Protein AF-A0AA36IDX3-F1 (afdb_monomer_lite)

Organism: NCBI:txid2562239

Secondary structure (DSSP, 8-state):
-GGGSHHHHHTSS-GGGHHHHHHHHHHHHHHHHHHHHHHHHHHHTT-TTS---SS----TTS---HHHHHHHHHHHHHHHHHHHHHHHHHHHHHHHHS----HHHHHHHHHHHHHHHHHHHHH-TTHHHHHHHHHHHHHIIIIIIHHHHHHHHHHHTTSS---TTHHHHHHHHIIIIIIIHHHHHHHHHHHHH-

Sequence (194 aa):
MVVMSPSVSASMVEPERFTAAVTLAITYFTANYLLLSFCGDFLYSYVAGDVVAQEVTLSKAFSVTPIHSAAVVIYVLQLLLTFPSGLFMMFRNAEKLCASRASWQRRARRVVLILSFCGVAMILPRFADFLAVAGAVGNSMCVFILPHLAFLNQCRKGFLSASACRIPYSWLVVLIFGVCCGVWASVVSLQQLL

Foldseek 3Di:
DVLPDPVNLVPDPDSVCSVVVVVVVVVVVVVVVVVVVVVCCVVQVPPPDDDSPPDPPVPVPPPDDVVSVV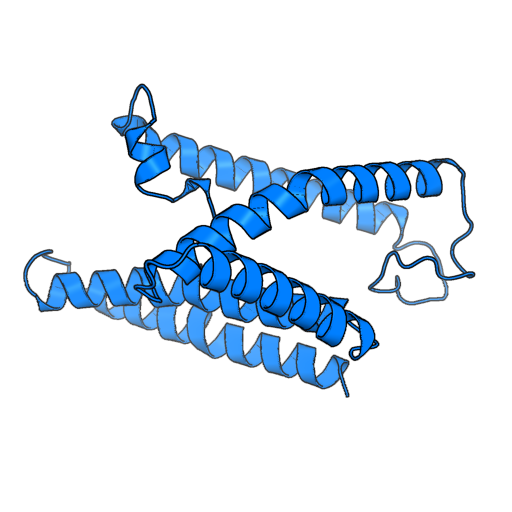VVVVVVVVCVVCVVVVLVVVLVVVCVVVVDDDPVVSVVVSVVVVVVVVVVVVVQPCVVLVVQLVVLLVCLCPPQAPVLVVVLVCVVVVVDDDPPVVNVVSVVSNCVSNPVVSVVSNVVSVVVRD

pLDDT: mean 80.73, std 11.57, range [44.47, 94.44]

Radius of gyration: 21.17 Å; chains: 1; bounding box: 52×47×53 Å

Structure (mmCIF, N/CA/C/O backbone):
data_AF-A0AA36IDX3-F1
#
_entry.id   AF-A0AA36IDX3-F1
#
loop_
_atom_site.group_PDB
_atom_site.id
_atom_site.type_symbol
_atom_site.label_atom_id
_atom_site.label_alt_id
_atom_site.label_comp_id
_atom_site.label_asym_id
_atom_site.label_entity_id
_atom_site.label_seq_id
_atom_site.pdbx_PDB_ins_code
_atom_site.Cartn_x
_atom_site.Cartn_y
_atom_site.Cartn_z
_atom_site.occupancy
_atom_site.B_iso_or_equiv
_atom_site.auth_seq_id
_atom_site.auth_comp_id
_atom_site.auth_asym_id
_atom_site.auth_atom_id
_atom_site.pdbx_PDB_model_num
ATOM 1 N N . MET A 1 1 ? 1.706 0.696 5.512 1.00 48.94 1 MET A N 1
ATOM 2 C CA . MET A 1 1 ? 0.593 0.744 6.492 1.00 48.94 1 MET A CA 1
ATOM 3 C C . MET A 1 1 ? 0.852 -0.027 7.805 1.00 48.94 1 MET A C 1
ATOM 5 O O . MET A 1 1 ? -0.035 -0.096 8.642 1.00 48.94 1 MET A O 1
ATOM 9 N N . VAL A 1 2 ? 2.063 -0.558 8.053 1.00 51.12 2 VAL A N 1
ATOM 10 C CA . VAL A 1 2 ? 2.412 -1.231 9.330 1.00 51.12 2 VAL A CA 1
ATOM 11 C C . VAL A 1 2 ? 2.430 -0.252 10.514 1.00 51.12 2 VAL A C 1
ATOM 13 O O . VAL A 1 2 ? 2.026 -0.611 11.615 1.00 51.12 2 VAL A O 1
ATOM 16 N N . VAL A 1 3 ? 2.811 1.006 10.262 1.00 53.62 3 VAL A N 1
ATOM 17 C CA . VAL A 1 3 ? 2.913 2.084 11.266 1.00 53.62 3 VAL A CA 1
ATOM 18 C C . VAL A 1 3 ? 1.567 2.420 11.925 1.00 53.62 3 VAL A C 1
ATOM 20 O O . VAL A 1 3 ? 1.543 2.877 13.059 1.00 53.62 3 VAL A O 1
ATOM 23 N N . MET A 1 4 ? 0.440 2.139 11.262 1.00 59.28 4 MET A N 1
ATOM 24 C CA . MET A 1 4 ? -0.904 2.434 11.783 1.00 59.28 4 MET A CA 1
ATOM 25 C C . MET A 1 4 ? -1.527 1.278 12.580 1.00 59.28 4 MET A C 1
ATOM 27 O O . MET A 1 4 ? -2.697 1.340 12.950 1.00 59.28 4 MET A O 1
ATOM 31 N N . SER A 1 5 ? -0.775 0.205 12.847 1.00 69.19 5 SER A N 1
ATOM 32 C CA . SER A 1 5 ? -1.276 -0.887 13.679 1.00 69.19 5 SER A CA 1
ATOM 33 C C . SER A 1 5 ? -1.418 -0.430 15.139 1.00 69.19 5 SER A C 1
ATOM 35 O O . SER A 1 5 ? -0.476 0.159 15.676 1.00 69.19 5 SER A O 1
ATOM 37 N N . PRO A 1 6 ? -2.516 -0.784 15.836 1.00 74.19 6 PRO A N 1
ATOM 38 C CA . PRO A 1 6 ? -2.650 -0.565 17.279 1.00 74.19 6 PRO A CA 1
ATOM 39 C C . PRO A 1 6 ? -1.472 -1.138 18.077 1.00 74.19 6 PRO A C 1
ATOM 41 O O . PRO A 1 6 ? -1.089 -0.600 19.109 1.00 74.19 6 PRO A O 1
ATOM 44 N N . SER A 1 7 ? -0.848 -2.205 17.569 1.00 77.06 7 SER A N 1
ATOM 45 C CA . SER A 1 7 ? 0.341 -2.804 18.177 1.00 77.06 7 SER A CA 1
ATOM 46 C C . SER A 1 7 ? 1.562 -1.882 18.147 1.00 77.06 7 SER A C 1
ATOM 48 O O . SER A 1 7 ? 2.386 -1.965 19.049 1.00 77.06 7 SER A O 1
ATOM 50 N N . VAL A 1 8 ? 1.689 -1.015 17.135 1.00 80.44 8 VAL A N 1
ATOM 51 C CA . VAL A 1 8 ? 2.792 -0.045 17.041 1.00 80.44 8 VAL A CA 1
ATOM 52 C C . VAL A 1 8 ? 2.590 1.070 18.057 1.00 80.44 8 VAL A C 1
ATOM 54 O O . VAL A 1 8 ? 3.510 1.347 18.814 1.00 80.44 8 VAL A O 1
ATOM 57 N N . SER A 1 9 ? 1.378 1.632 18.145 1.00 84.56 9 SER A N 1
ATOM 58 C CA . SER A 1 9 ? 1.043 2.634 19.167 1.00 84.56 9 SER A CA 1
ATOM 59 C C . SER A 1 9 ? 1.265 2.094 20.586 1.00 84.56 9 SER A C 1
ATOM 61 O O . SER A 1 9 ? 1.899 2.761 21.398 1.00 84.56 9 SER A O 1
ATOM 63 N N . ALA A 1 10 ? 0.851 0.851 20.858 1.00 85.69 10 ALA A N 1
ATOM 64 C CA . ALA A 1 10 ? 1.059 0.200 22.154 1.00 85.69 10 ALA A CA 1
ATOM 65 C C . ALA A 1 10 ? 2.534 -0.111 22.474 1.00 85.69 10 ALA A C 1
ATOM 67 O O . ALA A 1 10 ? 2.868 -0.342 23.630 1.00 85.69 10 ALA A O 1
ATOM 68 N N . SER A 1 11 ? 3.406 -0.143 21.461 1.00 87.81 11 SER A N 1
ATOM 69 C CA . SER A 1 11 ? 4.845 -0.388 21.632 1.00 87.81 11 SER A CA 1
ATOM 70 C C . SER A 1 11 ? 5.662 0.906 21.714 1.00 87.81 11 SER A C 1
ATOM 72 O O . SER A 1 11 ? 6.881 0.842 21.868 1.00 87.81 11 SER A O 1
ATOM 74 N N . MET A 1 12 ? 5.032 2.079 21.574 1.00 90.06 12 MET A N 1
ATOM 75 C CA . MET A 1 12 ? 5.719 3.360 21.730 1.00 90.06 12 MET A CA 1
ATOM 76 C C . MET A 1 12 ? 5.985 3.660 23.201 1.00 90.06 12 MET A C 1
ATOM 78 O O . MET A 1 12 ? 5.129 3.440 24.052 1.00 90.06 12 MET A O 1
ATOM 82 N N . VAL A 1 13 ? 7.152 4.250 23.472 1.00 94.44 13 VAL A N 1
ATOM 83 C CA . VAL A 1 13 ? 7.500 4.774 24.804 1.00 94.44 13 VAL A CA 1
ATOM 84 C C . VAL A 1 13 ? 6.499 5.848 25.243 1.00 94.44 13 VAL A C 1
ATOM 86 O O . VAL A 1 13 ? 6.085 5.870 26.395 1.00 94.44 13 VAL A O 1
ATOM 89 N N . GLU A 1 14 ? 6.068 6.698 24.306 1.00 93.69 14 GLU A N 1
ATOM 90 C CA . GLU A 1 14 ? 5.097 7.773 24.537 1.00 93.69 14 GLU A CA 1
ATOM 91 C C . GLU A 1 14 ? 3.915 7.648 23.554 1.00 93.69 14 GLU A C 1
ATOM 93 O O . GLU A 1 14 ? 3.941 8.238 22.466 1.00 93.69 14 GLU A O 1
ATOM 98 N N . PRO A 1 15 ? 2.863 6.882 23.901 1.00 89.81 15 PRO A N 1
ATOM 99 C CA . PRO A 1 15 ? 1.717 6.645 23.017 1.00 89.81 15 PRO A CA 1
ATOM 100 C C . PRO A 1 15 ? 0.950 7.921 22.647 1.00 89.81 15 PRO A C 1
ATOM 102 O O . PRO A 1 15 ? 0.381 8.007 21.560 1.00 89.81 15 PRO A O 1
ATOM 105 N N . GLU A 1 16 ? 0.968 8.937 23.512 1.00 92.31 16 GLU A N 1
ATOM 106 C CA . GLU A 1 16 ? 0.305 10.229 23.283 1.00 92.31 16 GLU A CA 1
ATOM 107 C C . GLU A 1 16 ? 0.865 10.972 22.061 1.00 92.31 16 GLU A C 1
ATOM 109 O O . GLU A 1 16 ? 0.145 11.703 21.380 1.00 92.31 16 GLU A O 1
ATOM 114 N N . ARG A 1 17 ? 2.140 10.737 21.720 1.00 91.19 17 ARG A N 1
ATOM 115 C CA . ARG A 1 17 ? 2.798 11.341 20.553 1.00 91.19 17 ARG A CA 1
ATOM 116 C C . ARG A 1 17 ? 2.589 10.556 19.258 1.00 91.19 17 ARG A C 1
ATOM 118 O O . ARG A 1 17 ? 3.140 10.939 18.226 1.00 91.19 17 ARG A O 1
ATOM 125 N N . PHE A 1 18 ? 1.780 9.494 19.268 1.00 89.06 18 PHE A N 1
ATOM 126 C CA . PHE A 1 18 ? 1.552 8.649 18.093 1.00 89.06 18 PHE A CA 1
ATOM 127 C C . PHE A 1 18 ? 1.063 9.449 16.880 1.00 89.06 18 PHE A C 1
ATOM 129 O O . PHE A 1 18 ? 1.599 9.290 15.786 1.00 89.06 18 PHE A O 1
ATOM 136 N N . THR A 1 19 ? 0.118 10.376 17.063 1.00 87.81 19 THR A N 1
ATOM 137 C CA . THR A 1 19 ? -0.405 11.205 15.962 1.00 87.81 19 THR A CA 1
ATOM 138 C C . THR A 1 19 ? 0.677 12.086 15.338 1.00 87.81 19 THR A C 1
ATOM 140 O O . THR A 1 19 ? 0.757 12.195 14.113 1.00 87.81 19 THR A O 1
ATOM 143 N N . ALA A 1 20 ? 1.543 12.682 16.162 1.00 90.19 20 ALA A N 1
ATOM 144 C CA . ALA A 1 20 ? 2.659 13.492 15.682 1.00 90.19 20 ALA A CA 1
ATOM 145 C C . ALA A 1 20 ? 3.682 12.630 14.927 1.00 90.19 20 ALA A C 1
ATOM 147 O O . ALA A 1 20 ? 4.097 12.995 13.829 1.00 90.19 20 ALA A O 1
ATOM 148 N N . ALA A 1 21 ? 4.020 11.451 15.460 1.00 88.69 21 ALA A N 1
ATOM 149 C CA . ALA A 1 21 ? 4.931 10.505 14.818 1.00 88.69 21 ALA A CA 1
ATOM 150 C C . ALA A 1 21 ? 4.397 10.007 13.463 1.00 88.69 21 ALA A C 1
ATOM 152 O O . ALA A 1 21 ? 5.134 9.979 12.479 1.00 88.69 21 ALA A O 1
ATOM 153 N N . VAL A 1 22 ? 3.105 9.668 13.384 1.00 87.88 22 VAL A N 1
ATOM 154 C CA . VAL A 1 22 ? 2.443 9.265 12.134 1.00 87.88 22 VAL A CA 1
ATOM 155 C C . VAL A 1 22 ? 2.443 10.411 11.125 1.00 87.88 22 VAL A C 1
ATOM 157 O O . VAL A 1 22 ? 2.770 10.190 9.962 1.00 87.88 22 VAL A O 1
ATOM 160 N N . THR A 1 23 ? 2.127 11.633 11.559 1.00 88.88 23 THR A N 1
ATOM 161 C CA . THR A 1 23 ? 2.123 12.815 10.683 1.00 88.88 23 THR A CA 1
ATOM 162 C C . THR A 1 23 ? 3.518 13.083 10.127 1.00 88.88 23 THR A C 1
ATOM 164 O O . THR A 1 23 ? 3.678 13.242 8.922 1.00 88.88 23 THR A O 1
ATOM 167 N N . LEU A 1 24 ? 4.546 13.052 10.979 1.00 89.81 24 LEU A N 1
ATOM 168 C CA . LEU A 1 24 ? 5.933 13.241 10.565 1.00 89.81 24 LEU A CA 1
ATOM 169 C C . LEU A 1 24 ? 6.386 12.148 9.593 1.00 89.81 24 LEU A C 1
ATOM 171 O O . LEU A 1 24 ? 7.022 12.457 8.589 1.00 89.81 24 LEU A O 1
ATOM 175 N N . ALA A 1 25 ? 6.015 10.890 9.843 1.00 87.62 25 ALA A N 1
ATOM 176 C CA . ALA A 1 25 ? 6.303 9.792 8.929 1.00 87.62 25 ALA A CA 1
ATOM 177 C C . ALA A 1 25 ? 5.635 10.006 7.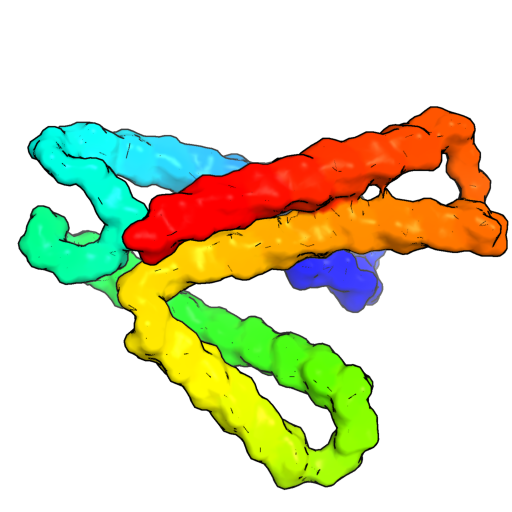561 1.00 87.62 25 ALA A C 1
ATOM 179 O O . ALA A 1 25 ? 6.298 9.868 6.536 1.00 87.62 25 ALA A O 1
ATOM 180 N N . ILE A 1 26 ? 4.352 10.386 7.528 1.00 88.06 26 ILE A N 1
ATOM 181 C CA . ILE A 1 26 ? 3.630 10.686 6.280 1.00 88.06 26 ILE A CA 1
ATOM 182 C C . ILE A 1 26 ? 4.324 11.816 5.518 1.00 88.06 26 ILE A C 1
ATOM 184 O O . ILE A 1 26 ? 4.591 11.666 4.325 1.00 88.06 26 ILE A O 1
ATOM 188 N N . THR A 1 27 ? 4.660 12.915 6.194 1.00 90.38 27 THR A N 1
ATOM 189 C CA . THR A 1 27 ? 5.359 14.051 5.582 1.00 90.38 27 THR A CA 1
ATOM 190 C C . THR A 1 27 ? 6.716 13.630 5.028 1.00 90.38 27 THR A C 1
ATOM 192 O O . THR A 1 27 ? 7.026 13.926 3.877 1.00 90.38 27 THR A O 1
ATOM 195 N N . TYR A 1 28 ? 7.502 12.884 5.808 1.00 92.31 28 TYR A N 1
ATOM 196 C CA . TYR A 1 28 ? 8.810 12.388 5.392 1.00 92.31 28 TYR A CA 1
ATOM 197 C C . TYR A 1 28 ? 8.719 11.491 4.152 1.00 92.31 28 TYR A C 1
ATOM 199 O O . TYR A 1 28 ? 9.451 11.710 3.186 1.00 92.31 28 TYR A O 1
ATOM 207 N N . PHE A 1 29 ? 7.810 10.510 4.144 1.00 87.81 29 PHE A N 1
ATOM 208 C CA . PHE A 1 29 ? 7.637 9.621 2.995 1.00 87.81 29 PHE A CA 1
ATOM 209 C C . PHE A 1 29 ? 7.134 10.376 1.767 1.00 87.81 29 PHE A C 1
ATOM 211 O O . PHE A 1 29 ? 7.637 10.148 0.673 1.00 87.81 29 PHE A O 1
ATOM 218 N N . THR A 1 30 ? 6.198 11.310 1.941 1.00 87.88 30 THR A N 1
ATOM 219 C CA . THR A 1 30 ? 5.678 12.130 0.838 1.00 87.88 30 THR A CA 1
ATOM 220 C C . THR A 1 30 ? 6.788 12.972 0.215 1.00 87.88 30 THR A C 1
ATOM 222 O O . THR A 1 30 ? 6.963 12.948 -0.999 1.00 87.88 30 THR A O 1
ATOM 225 N N . ALA A 1 31 ? 7.588 13.657 1.035 1.00 93.12 31 ALA A N 1
ATOM 226 C CA . ALA A 1 31 ? 8.714 14.455 0.560 1.00 93.12 31 ALA A CA 1
ATOM 227 C C . ALA A 1 31 ? 9.763 13.597 -0.166 1.00 93.12 31 ALA A C 1
ATOM 229 O O . ALA A 1 31 ? 10.229 13.979 -1.235 1.00 93.12 31 ALA A O 1
ATOM 230 N N . ASN A 1 32 ? 10.090 12.414 0.369 1.00 90.19 32 ASN A N 1
ATOM 231 C CA . ASN A 1 32 ? 11.015 11.487 -0.286 1.00 90.19 32 ASN A CA 1
ATOM 232 C C . ASN A 1 32 ? 10.480 10.992 -1.631 1.00 90.19 32 ASN A C 1
ATOM 234 O O . ASN A 1 32 ? 11.228 10.971 -2.604 1.00 90.19 32 ASN A O 1
ATOM 238 N N . TYR A 1 33 ? 9.200 10.618 -1.709 1.00 86.00 33 TYR A N 1
ATOM 239 C CA . TYR A 1 33 ? 8.604 10.167 -2.966 1.00 86.00 33 TYR A CA 1
ATOM 240 C C . TYR A 1 33 ? 8.543 11.280 -4.011 1.00 86.00 33 TYR A C 1
ATOM 242 O O . TYR A 1 33 ? 8.843 11.022 -5.173 1.00 86.00 33 TYR A O 1
ATOM 250 N N . LEU A 1 34 ? 8.220 12.513 -3.611 1.00 89.12 34 LEU A N 1
ATOM 251 C CA . LEU A 1 34 ? 8.239 13.665 -4.514 1.00 89.12 34 LEU A CA 1
ATOM 252 C C . LEU A 1 34 ? 9.649 13.957 -5.026 1.00 89.12 34 LEU A C 1
ATOM 254 O O . LEU A 1 34 ? 9.832 14.140 -6.226 1.00 89.12 34 LEU A O 1
ATOM 258 N N . LEU A 1 35 ? 10.648 13.949 -4.139 1.00 91.50 35 LEU A N 1
ATOM 259 C CA . LEU A 1 35 ? 12.042 14.153 -4.524 1.00 91.50 35 LEU A CA 1
ATOM 260 C C . LEU A 1 35 ? 12.516 13.060 -5.487 1.00 91.50 35 LEU A C 1
ATOM 262 O O . LEU A 1 35 ? 13.116 13.365 -6.511 1.00 91.50 35 LEU A O 1
ATOM 266 N N . LEU A 1 36 ? 12.210 11.794 -5.190 1.00 85.19 36 LEU A N 1
ATOM 267 C CA . LEU A 1 36 ? 12.557 10.672 -6.058 1.00 85.19 36 LEU A CA 1
ATOM 268 C C . LEU A 1 36 ? 11.874 10.786 -7.425 1.00 85.19 36 LEU A C 1
ATOM 270 O O . LEU A 1 36 ? 12.527 10.570 -8.441 1.00 85.19 36 LEU A O 1
ATOM 274 N N . SER A 1 37 ? 10.591 11.156 -7.453 1.00 79.44 37 SER A N 1
ATOM 275 C CA . SER A 1 37 ? 9.846 11.377 -8.695 1.00 79.44 37 SER A CA 1
ATOM 276 C C . SER A 1 37 ? 10.458 12.506 -9.519 1.00 79.44 37 SER A C 1
ATOM 278 O O . SER A 1 37 ? 10.614 12.351 -10.724 1.00 79.44 37 SER A O 1
ATOM 280 N N . PHE A 1 38 ? 10.834 13.616 -8.881 1.00 87.31 38 PHE A N 1
ATOM 281 C CA . PHE A 1 38 ? 11.461 14.754 -9.548 1.00 87.31 38 PHE A CA 1
ATOM 282 C C . PHE A 1 38 ? 12.842 14.396 -10.111 1.00 87.31 38 PHE A C 1
ATOM 284 O O . PHE A 1 38 ? 13.130 14.676 -11.269 1.00 87.31 38 PHE A O 1
ATOM 291 N N . CYS A 1 39 ? 13.685 13.726 -9.320 1.00 85.12 39 CYS A N 1
ATOM 292 C CA . CYS A 1 39 ? 14.993 13.256 -9.775 1.00 85.12 39 CYS A CA 1
ATOM 293 C C . CYS A 1 39 ? 14.871 12.229 -10.908 1.00 85.12 39 CYS A C 1
ATOM 295 O O . CYS A 1 39 ? 15.645 12.279 -11.860 1.00 85.12 39 CYS A O 1
ATOM 297 N N . GLY A 1 40 ? 13.913 11.303 -10.810 1.00 78.25 40 GLY A N 1
ATOM 298 C CA . GLY A 1 40 ? 13.645 10.309 -11.845 1.00 78.25 40 GLY A CA 1
ATOM 299 C C . GLY A 1 40 ? 13.197 10.958 -13.151 1.00 78.25 40 GLY A C 1
ATOM 300 O O . GLY A 1 40 ? 13.771 10.675 -14.197 1.00 78.25 40 GLY A O 1
ATOM 301 N N . ASP A 1 41 ? 12.238 11.880 -13.085 1.00 80.00 41 ASP A N 1
ATOM 302 C CA . ASP A 1 41 ? 11.785 12.629 -14.256 1.00 80.00 41 ASP A CA 1
ATOM 303 C C . ASP A 1 41 ? 12.935 13.429 -14.879 1.00 80.00 41 ASP A C 1
ATOM 305 O O . ASP A 1 41 ? 13.196 13.308 -16.070 1.00 80.00 41 ASP A O 1
ATOM 309 N N . PHE A 1 42 ? 13.725 14.151 -14.082 1.00 82.12 42 PHE A N 1
ATOM 310 C CA . PHE A 1 42 ? 14.875 14.904 -14.590 1.00 82.12 42 PHE A CA 1
ATOM 311 C C . PHE A 1 42 ? 15.921 14.017 -15.291 1.00 82.12 42 PHE A C 1
ATOM 313 O O . PHE A 1 42 ? 16.466 14.405 -16.323 1.00 82.12 42 PHE A O 1
ATOM 320 N N . LEU A 1 43 ? 16.200 12.826 -14.750 1.00 75.56 43 LEU A N 1
ATOM 321 C CA . LEU A 1 43 ? 17.191 11.900 -15.306 1.00 75.56 43 LEU A CA 1
ATOM 322 C C . LEU A 1 43 ? 16.709 11.180 -16.574 1.00 75.56 43 LEU A C 1
ATOM 324 O O . LEU A 1 43 ? 17.533 10.892 -17.441 1.00 75.56 43 LEU A O 1
ATOM 328 N N . TYR A 1 44 ? 15.411 10.878 -16.686 1.00 71.38 44 TYR A N 1
ATOM 329 C CA . TYR A 1 44 ? 14.888 9.993 -17.736 1.00 71.38 44 TYR A CA 1
ATOM 330 C C . TYR A 1 44 ? 13.959 10.671 -18.758 1.00 71.38 44 TYR A C 1
ATOM 332 O O . TYR A 1 44 ? 13.789 10.129 -19.847 1.00 71.38 44 TYR A O 1
ATOM 340 N N . SER A 1 45 ? 13.407 11.860 -18.483 1.00 65.75 45 SER A N 1
ATOM 341 C CA . SER A 1 45 ? 12.522 12.592 -19.417 1.00 65.75 45 SER A CA 1
ATOM 342 C C . SER A 1 45 ? 13.221 13.065 -20.698 1.00 65.75 45 SER A C 1
ATOM 344 O O . SER A 1 45 ? 12.570 13.246 -21.724 1.00 65.75 45 SER A O 1
ATOM 346 N N . TYR A 1 46 ? 14.547 13.238 -20.664 1.00 57.59 46 TYR A N 1
ATOM 347 C CA . TYR A 1 46 ? 15.341 13.741 -21.791 1.00 57.59 46 TYR A CA 1
ATOM 348 C C . TYR A 1 46 ? 15.817 12.659 -22.774 1.00 57.59 46 TYR A C 1
ATOM 350 O O . TYR A 1 46 ? 16.451 12.988 -23.779 1.00 57.59 46 TYR A O 1
ATOM 358 N N . VAL A 1 47 ? 15.521 11.376 -22.532 1.00 59.19 47 VAL A N 1
ATOM 359 C CA . VAL A 1 47 ? 15.849 10.303 -23.485 1.00 59.19 47 VAL A CA 1
ATOM 360 C C . VAL A 1 47 ? 14.814 10.323 -24.614 1.00 59.19 47 VAL A C 1
ATOM 362 O O . VAL A 1 47 ? 13.757 9.705 -24.545 1.00 59.19 47 VAL A O 1
ATOM 365 N N . ALA A 1 48 ? 15.107 11.112 -25.648 1.00 44.47 48 ALA A N 1
ATOM 366 C CA . ALA A 1 48 ? 14.252 11.311 -26.809 1.00 44.47 48 ALA A CA 1
ATOM 367 C C . ALA A 1 48 ? 14.038 10.002 -27.591 1.00 44.47 48 ALA A C 1
ATOM 369 O O . ALA A 1 48 ? 14.958 9.515 -28.244 1.00 44.47 48 ALA A O 1
ATOM 370 N N . GLY A 1 49 ? 12.815 9.467 -27.574 1.00 50.91 49 GLY A N 1
ATOM 371 C CA . GLY A 1 49 ? 12.364 8.502 -28.584 1.00 50.91 49 GLY A CA 1
ATOM 372 C C . GLY A 1 49 ? 11.457 7.389 -28.081 1.00 50.91 49 GLY A C 1
ATOM 373 O O . GLY A 1 49 ? 10.576 6.979 -28.826 1.00 50.91 49 GLY A O 1
ATOM 374 N N . ASP A 1 50 ? 11.599 6.965 -26.827 1.00 50.16 50 ASP A N 1
ATOM 375 C CA . ASP A 1 50 ? 10.758 5.923 -26.242 1.00 50.16 50 ASP A CA 1
ATOM 376 C C . ASP A 1 50 ? 10.123 6.448 -24.960 1.00 50.16 50 ASP A C 1
ATOM 378 O O . ASP A 1 50 ? 10.802 6.981 -24.082 1.00 50.16 50 ASP A O 1
ATOM 382 N N . VAL A 1 51 ? 8.796 6.311 -24.872 1.00 51.44 51 VAL A N 1
ATOM 383 C CA . VAL A 1 51 ? 8.025 6.472 -23.634 1.00 51.44 51 VAL A CA 1
ATOM 384 C C . VAL A 1 51 ? 8.825 5.784 -22.540 1.00 51.44 51 VAL A C 1
ATOM 386 O O . VAL A 1 51 ? 9.066 4.588 -22.686 1.00 51.44 51 VAL A O 1
ATOM 389 N N . VAL A 1 52 ? 9.278 6.530 -21.518 1.00 50.25 52 VAL A N 1
ATOM 390 C CA . VAL A 1 52 ? 10.004 5.985 -20.358 1.00 50.25 52 VAL A CA 1
ATOM 391 C C . VAL A 1 52 ? 9.255 4.731 -19.954 1.00 50.25 52 VAL A C 1
ATOM 393 O O . VAL A 1 52 ? 8.131 4.827 -19.455 1.00 50.25 52 VAL A O 1
ATOM 396 N N . ALA A 1 53 ? 9.806 3.569 -20.320 1.00 48.81 53 ALA A N 1
ATOM 397 C CA . ALA A 1 53 ? 9.065 2.332 -20.213 1.00 48.81 53 ALA A CA 1
ATOM 398 C C . ALA A 1 53 ? 8.677 2.239 -18.742 1.00 48.81 53 ALA A C 1
ATOM 400 O O . ALA A 1 53 ? 9.536 2.371 -17.869 1.00 48.81 53 ALA A O 1
ATOM 401 N N . GLN A 1 54 ? 7.378 2.088 -18.468 1.00 50.16 54 GLN A N 1
ATOM 402 C CA . GLN A 1 54 ? 6.811 2.010 -17.111 1.00 50.16 54 GLN A CA 1
ATOM 403 C C . GLN A 1 54 ? 7.474 0.926 -16.249 1.00 50.16 54 GLN A C 1
ATOM 405 O O . GLN A 1 54 ? 7.248 0.822 -15.046 1.00 50.16 54 GLN A O 1
ATOM 410 N N . GLU A 1 55 ? 8.326 0.134 -16.871 1.00 52.91 55 GLU A N 1
ATOM 411 C CA . GLU A 1 55 ? 9.168 -0.846 -16.276 1.00 52.91 55 GLU A CA 1
ATOM 412 C C . GLU A 1 55 ? 10.627 -0.401 -16.447 1.00 52.91 55 GLU A C 1
ATOM 414 O O . GLU A 1 55 ? 11.171 -0.379 -17.551 1.00 52.91 55 GLU A O 1
ATOM 419 N N . VAL A 1 56 ? 11.319 -0.184 -15.326 1.00 50.91 56 VAL A N 1
ATOM 420 C CA . VAL A 1 56 ? 12.776 -0.391 -15.238 1.00 50.91 56 VAL A CA 1
ATOM 421 C C . VAL A 1 56 ? 13.048 -1.901 -15.387 1.00 50.91 56 VAL A C 1
ATOM 423 O O . VAL A 1 56 ? 13.720 -2.532 -14.576 1.00 50.91 56 VAL A O 1
ATOM 426 N N . THR A 1 57 ? 12.421 -2.551 -16.365 1.00 48.62 57 THR A N 1
ATOM 427 C CA . THR A 1 57 ? 12.804 -3.877 -16.806 1.00 48.62 57 THR A CA 1
ATOM 428 C C . THR A 1 57 ? 14.060 -3.717 -17.629 1.00 48.62 57 THR A C 1
ATOM 430 O O . THR A 1 57 ? 14.340 -2.654 -18.182 1.00 48.62 57 THR A O 1
ATOM 433 N N . LEU A 1 58 ? 14.862 -4.775 -17.656 1.00 49.91 58 LEU A N 1
ATOM 434 C CA . LEU A 1 58 ? 16.101 -4.887 -18.417 1.00 49.91 58 LEU A CA 1
ATOM 435 C C . LEU A 1 58 ? 15.834 -4.861 -19.936 1.00 49.91 58 LEU A C 1
ATOM 437 O O . LEU A 1 58 ? 16.211 -5.777 -20.668 1.00 49.91 58 LEU A O 1
ATOM 441 N N . SER A 1 59 ? 15.136 -3.835 -20.416 1.00 49.47 59 SER A N 1
ATOM 442 C CA . SER A 1 59 ? 14.985 -3.517 -21.818 1.00 49.47 59 SER A CA 1
ATOM 443 C C . SER A 1 59 ? 16.382 -3.365 -22.397 1.00 49.47 59 SER A C 1
ATOM 445 O O . SER A 1 59 ? 17.198 -2.585 -21.905 1.00 49.47 59 SER A O 1
ATOM 447 N N . LYS A 1 60 ? 16.661 -4.114 -23.467 1.00 52.25 60 LYS A N 1
ATOM 448 C CA . LYS A 1 60 ? 17.930 -4.041 -24.206 1.00 52.25 60 LYS A CA 1
ATOM 449 C C . LYS A 1 60 ? 18.231 -2.629 -24.734 1.00 52.25 60 LYS A C 1
ATOM 451 O O . LYS A 1 60 ? 19.366 -2.377 -25.121 1.00 52.25 60 LYS A O 1
ATOM 456 N N . ALA A 1 61 ? 17.229 -1.745 -24.764 1.00 51.62 61 ALA A N 1
ATOM 457 C CA . ALA A 1 61 ? 17.354 -0.354 -25.181 1.00 51.62 61 ALA A CA 1
ATOM 458 C C . ALA A 1 61 ? 17.920 0.566 -24.085 1.00 51.62 61 ALA A C 1
ATOM 460 O O . ALA A 1 61 ? 18.388 1.660 -24.394 1.00 51.62 61 ALA A O 1
ATOM 461 N N . PHE A 1 62 ? 17.925 0.141 -22.817 1.00 58.84 62 PHE A N 1
ATOM 462 C CA . PHE A 1 62 ? 18.568 0.909 -21.757 1.00 58.84 62 PHE A CA 1
ATOM 463 C C . PHE A 1 62 ? 20.085 0.733 -21.863 1.00 58.84 62 PHE A C 1
ATOM 465 O O . PHE A 1 62 ? 20.599 -0.380 -21.731 1.00 58.84 62 PHE A O 1
ATOM 472 N N . SER A 1 63 ? 20.823 1.819 -22.105 1.00 57.81 63 SER A N 1
ATOM 473 C CA . SER A 1 63 ? 22.284 1.784 -22.074 1.00 57.81 63 SER A CA 1
ATOM 474 C C . SER A 1 63 ? 22.728 1.454 -20.647 1.00 57.81 63 SER A C 1
ATOM 476 O O . SER A 1 63 ? 22.635 2.260 -19.721 1.00 57.81 63 SER A O 1
ATOM 478 N N . VAL A 1 64 ? 23.140 0.203 -20.444 1.00 64.94 64 VAL A N 1
ATOM 479 C CA . VAL A 1 64 ? 23.462 -0.339 -19.124 1.00 64.94 64 VAL A CA 1
ATOM 480 C C . VAL A 1 64 ? 24.757 0.301 -18.628 1.00 64.94 64 VAL A C 1
ATOM 482 O O . VAL A 1 64 ? 25.849 -0.227 -18.831 1.00 64.94 64 VAL A O 1
ATOM 485 N N . THR A 1 65 ? 24.664 1.464 -17.982 1.00 79.00 65 THR A N 1
ATOM 486 C CA . THR A 1 65 ? 25.803 1.987 -17.227 1.00 79.00 65 THR A CA 1
ATOM 487 C C . THR A 1 65 ? 25.993 1.121 -15.975 1.00 79.00 65 THR A C 1
ATOM 489 O O . THR A 1 65 ? 25.013 0.630 -15.404 1.00 79.00 65 THR A O 1
ATOM 492 N N . PRO A 1 66 ? 27.234 0.923 -15.499 1.00 81.19 66 PRO A N 1
ATOM 493 C CA . PRO A 1 66 ? 27.503 0.080 -14.329 1.00 81.19 66 PRO A CA 1
ATOM 494 C C . PRO A 1 66 ? 26.754 0.542 -13.068 1.00 81.19 66 PRO A C 1
ATOM 496 O O . PRO A 1 66 ? 26.423 -0.273 -12.209 1.00 81.19 66 PRO A O 1
ATOM 499 N N . ILE A 1 67 ? 26.434 1.838 -12.981 1.00 80.19 67 ILE A N 1
ATOM 500 C CA . ILE A 1 67 ? 25.663 2.427 -11.880 1.00 80.19 67 ILE A CA 1
ATOM 501 C C . ILE A 1 67 ? 24.220 1.901 -11.871 1.00 80.19 67 ILE A C 1
ATOM 503 O O . ILE A 1 67 ? 23.715 1.552 -10.805 1.00 80.19 67 ILE A O 1
ATOM 507 N N . HIS A 1 68 ? 23.570 1.774 -13.034 1.00 76.38 68 HIS A N 1
ATOM 508 C CA . HIS A 1 68 ? 22.213 1.221 -13.117 1.00 76.38 68 HIS A CA 1
ATOM 509 C C . HIS A 1 68 ? 22.188 -0.250 -12.703 1.00 76.38 68 HIS A C 1
ATOM 511 O O . HIS A 1 68 ? 21.338 -0.648 -11.909 1.00 76.38 68 HIS A O 1
ATOM 517 N N . SER A 1 69 ? 23.157 -1.048 -13.162 1.00 78.00 69 SER A N 1
ATOM 518 C CA . SER A 1 69 ? 23.282 -2.449 -12.743 1.00 78.00 69 SER A CA 1
ATOM 519 C C . SER A 1 69 ? 23.447 -2.576 -11.230 1.00 78.00 69 SER A C 1
ATOM 521 O O . SER A 1 69 ? 22.784 -3.404 -10.608 1.00 78.00 69 SER A O 1
ATOM 523 N N . ALA A 1 70 ? 24.282 -1.729 -10.620 1.00 84.38 70 ALA A N 1
ATOM 524 C CA . ALA A 1 70 ? 24.443 -1.703 -9.171 1.00 84.38 70 ALA A CA 1
ATOM 525 C C . ALA A 1 70 ? 23.131 -1.335 -8.458 1.00 84.38 70 ALA A C 1
ATOM 527 O O . ALA A 1 70 ? 22.749 -2.012 -7.504 1.00 84.38 70 ALA A O 1
ATOM 528 N N . ALA A 1 71 ? 22.405 -0.322 -8.941 1.00 82.19 71 ALA A N 1
ATOM 529 C CA . ALA A 1 71 ? 21.119 0.083 -8.377 1.00 82.19 71 ALA A CA 1
ATOM 530 C C . ALA A 1 71 ? 20.066 -1.038 -8.454 1.00 82.19 71 ALA A C 1
ATOM 532 O O . ALA A 1 71 ? 19.396 -1.316 -7.459 1.00 82.19 71 ALA A O 1
ATOM 533 N N . VAL A 1 72 ? 19.966 -1.734 -9.593 1.00 80.50 72 VAL A N 1
ATOM 534 C CA . VAL A 1 72 ? 19.065 -2.887 -9.765 1.00 80.50 72 VAL A CA 1
ATOM 535 C C . VAL A 1 72 ? 19.432 -4.012 -8.799 1.00 80.50 72 VAL A C 1
ATOM 537 O O . VAL A 1 72 ? 18.553 -4.550 -8.131 1.00 80.50 72 VAL A O 1
ATOM 540 N N . VAL A 1 73 ? 20.717 -4.349 -8.664 1.00 83.94 73 VAL A N 1
ATOM 541 C CA . VAL A 1 73 ? 21.168 -5.394 -7.728 1.00 83.94 73 VAL A CA 1
ATOM 542 C C . VAL A 1 73 ? 20.841 -5.022 -6.283 1.00 83.94 73 VAL A C 1
ATOM 544 O O . VAL A 1 73 ? 20.305 -5.852 -5.550 1.00 83.94 73 VAL A O 1
ATOM 547 N N . ILE A 1 74 ? 21.110 -3.780 -5.872 1.00 88.88 74 ILE A N 1
ATOM 548 C CA . ILE A 1 74 ? 20.781 -3.288 -4.527 1.00 88.88 74 ILE A CA 1
ATOM 549 C C . ILE A 1 74 ? 19.272 -3.379 -4.283 1.00 88.88 74 ILE A C 1
ATOM 551 O O . ILE A 1 74 ? 18.848 -3.864 -3.234 1.00 88.88 74 ILE A O 1
ATOM 555 N N . TYR A 1 75 ? 18.460 -2.976 -5.260 1.00 84.31 75 TYR A N 1
ATOM 556 C CA . TYR A 1 75 ? 17.006 -3.055 -5.170 1.00 84.31 75 TYR A CA 1
ATOM 557 C C . TYR A 1 75 ? 16.509 -4.503 -5.055 1.00 84.31 75 TYR A C 1
ATOM 559 O O . TYR A 1 75 ? 15.690 -4.809 -4.190 1.00 84.31 75 TYR A O 1
ATOM 567 N N . VAL A 1 76 ? 17.047 -5.424 -5.858 1.00 84.69 76 VAL A N 1
ATOM 568 C CA . VAL A 1 76 ? 16.714 -6.855 -5.782 1.00 84.69 76 VAL A CA 1
ATOM 569 C C . VAL A 1 76 ? 17.119 -7.445 -4.430 1.00 84.69 76 VAL A C 1
ATOM 571 O O . VAL A 1 76 ? 16.335 -8.179 -3.831 1.00 84.69 76 VAL A O 1
ATOM 574 N N . LEU A 1 77 ? 18.298 -7.099 -3.905 1.00 87.88 77 LEU A N 1
ATOM 575 C CA . LEU A 1 77 ? 18.733 -7.522 -2.570 1.00 87.88 77 LEU A CA 1
ATOM 576 C C . LEU A 1 77 ? 17.799 -6.983 -1.481 1.00 87.88 77 LEU A C 1
ATOM 578 O O . LEU A 1 77 ? 17.388 -7.729 -0.592 1.00 87.88 77 LEU A O 1
ATOM 582 N N . GLN A 1 78 ? 17.409 -5.712 -1.567 1.00 90.62 78 GLN A N 1
ATOM 583 C CA . GLN A 1 78 ? 16.437 -5.118 -0.654 1.00 90.62 78 GLN A CA 1
ATOM 584 C C . GLN A 1 78 ? 15.084 -5.844 -0.723 1.00 90.62 78 GLN A C 1
ATOM 586 O O . GLN A 1 78 ? 14.499 -6.160 0.318 1.00 90.62 78 GLN A O 1
ATOM 591 N N . LEU A 1 79 ? 14.583 -6.143 -1.924 1.00 83.38 79 LEU A N 1
ATOM 592 C CA . LEU A 1 79 ? 13.351 -6.911 -2.110 1.00 83.38 79 LEU A CA 1
ATOM 593 C C . LEU A 1 79 ? 13.468 -8.314 -1.511 1.00 83.38 79 LEU A C 1
ATOM 595 O O . LEU A 1 79 ? 12.571 -8.745 -0.790 1.00 83.38 79 LEU A O 1
ATOM 599 N N . LEU A 1 80 ? 14.590 -9.000 -1.727 1.00 86.12 80 LEU A N 1
ATOM 600 C CA . LEU A 1 80 ? 14.835 -10.338 -1.192 1.00 86.12 80 LEU A CA 1
ATOM 601 C C . LEU A 1 80 ? 14.810 -10.361 0.343 1.00 86.12 80 LEU A C 1
ATOM 603 O O . LEU A 1 80 ? 14.295 -11.306 0.937 1.00 86.12 80 LEU A O 1
ATOM 607 N N . LEU A 1 81 ? 15.322 -9.312 0.992 1.00 87.62 81 LEU A N 1
ATOM 608 C CA . LEU A 1 81 ? 15.325 -9.187 2.453 1.00 87.62 81 LEU A CA 1
ATOM 609 C C . LEU A 1 81 ? 13.958 -8.771 3.021 1.00 87.62 81 LEU A C 1
ATOM 611 O O . LEU A 1 81 ? 13.571 -9.193 4.114 1.00 87.62 81 LEU A O 1
ATOM 615 N N . THR A 1 82 ? 13.200 -7.952 2.293 1.00 85.75 82 THR A N 1
ATOM 616 C CA . THR A 1 82 ? 11.901 -7.429 2.755 1.00 85.75 82 THR A CA 1
ATOM 617 C C . THR A 1 82 ? 10.738 -8.382 2.481 1.00 85.75 82 THR A C 1
ATOM 619 O O . THR A 1 82 ? 9.799 -8.455 3.281 1.00 85.75 82 THR A O 1
ATOM 622 N N . PHE A 1 83 ? 10.808 -9.168 1.407 1.00 84.19 83 PHE A N 1
ATOM 623 C CA . PHE A 1 83 ? 9.743 -10.073 0.983 1.00 84.19 83 PHE A CA 1
ATOM 624 C C . PHE A 1 83 ? 9.360 -11.133 2.039 1.00 84.19 83 PHE A C 1
ATOM 626 O O . PHE A 1 83 ? 8.165 -11.258 2.330 1.00 84.19 83 PHE A O 1
ATOM 633 N N . PRO A 1 84 ? 10.302 -11.832 2.712 1.00 83.62 84 PRO A N 1
ATOM 634 C CA . PRO A 1 84 ? 9.967 -12.779 3.778 1.00 83.62 84 PRO A CA 1
ATOM 635 C C . PRO A 1 84 ? 9.217 -12.128 4.943 1.00 83.62 84 PRO A C 1
ATOM 637 O O . PRO A 1 84 ? 8.284 -12.718 5.490 1.00 83.62 84 PRO A O 1
ATOM 640 N N . SER A 1 85 ? 9.589 -10.894 5.297 1.00 83.75 85 SER A N 1
ATOM 641 C CA . SER A 1 85 ? 8.946 -10.135 6.374 1.00 83.75 85 SER A CA 1
ATOM 642 C C . SER A 1 85 ? 7.487 -9.812 6.033 1.00 83.75 85 SER A C 1
ATOM 644 O O . SER A 1 85 ? 6.594 -9.995 6.867 1.00 83.75 85 SER A O 1
ATOM 646 N N . GLY A 1 86 ? 7.227 -9.401 4.787 1.00 83.38 86 GLY A N 1
ATOM 647 C CA . GLY A 1 86 ? 5.874 -9.156 4.282 1.00 83.38 86 GLY A CA 1
ATOM 648 C C . GLY A 1 86 ? 5.023 -10.428 4.235 1.00 83.38 86 GLY A C 1
ATOM 649 O O . GLY A 1 86 ? 3.910 -10.458 4.769 1.00 83.38 86 GLY A O 1
ATOM 650 N N . LEU A 1 87 ? 5.571 -11.512 3.675 1.00 83.56 87 LEU A N 1
ATOM 651 C CA . LEU A 1 87 ? 4.890 -12.807 3.612 1.00 83.56 87 LEU A CA 1
ATOM 652 C C . LEU A 1 87 ? 4.560 -13.359 4.998 1.00 83.56 87 LEU A C 1
ATOM 654 O O . LEU A 1 87 ? 3.471 -13.894 5.204 1.00 83.56 87 LEU A O 1
ATOM 658 N N . PHE A 1 88 ? 5.460 -13.213 5.971 1.00 84.44 88 PHE A N 1
ATOM 659 C CA . PHE A 1 88 ? 5.215 -13.688 7.328 1.00 84.44 88 PHE A CA 1
ATOM 660 C C . PHE A 1 88 ? 3.998 -13.007 7.966 1.00 84.44 88 PHE A C 1
ATOM 662 O O . PHE A 1 88 ? 3.162 -13.682 8.574 1.00 84.44 88 PHE A O 1
ATOM 669 N N . MET A 1 89 ? 3.852 -11.688 7.792 1.00 82.00 89 MET A N 1
ATOM 670 C CA . MET A 1 89 ? 2.660 -10.971 8.253 1.00 82.00 89 MET A CA 1
ATOM 671 C C . MET A 1 89 ? 1.393 -11.463 7.550 1.00 82.00 89 MET A C 1
ATOM 673 O O . MET A 1 89 ? 0.384 -11.710 8.217 1.00 82.00 89 MET A O 1
ATOM 677 N N . MET A 1 90 ? 1.448 -11.661 6.231 1.00 82.75 90 MET A N 1
ATOM 678 C CA . MET A 1 90 ? 0.319 -12.182 5.460 1.00 82.75 90 MET A CA 1
ATOM 679 C C . MET A 1 90 ? -0.094 -13.579 5.942 1.00 82.75 90 MET A C 1
ATOM 681 O O . MET A 1 90 ? -1.269 -13.802 6.235 1.00 82.75 90 MET A O 1
ATOM 685 N N . PHE A 1 91 ? 0.857 -14.503 6.103 1.00 85.81 91 PHE A N 1
ATOM 686 C CA . PHE A 1 91 ? 0.581 -15.854 6.595 1.00 85.81 91 PHE A CA 1
ATOM 687 C C . PHE A 1 91 ? -0.002 -15.845 7.995 1.00 85.81 91 PHE A C 1
ATOM 689 O O . PHE A 1 91 ? -0.980 -16.538 8.250 1.00 85.81 91 PHE A O 1
ATOM 696 N N . ARG A 1 92 ? 0.548 -15.029 8.896 1.00 82.88 92 ARG A N 1
ATOM 697 C CA . ARG A 1 92 ? 0.024 -14.897 10.255 1.00 82.88 92 ARG A CA 1
ATOM 698 C C . ARG A 1 92 ? -1.423 -14.397 10.254 1.00 82.88 92 ARG A C 1
ATOM 700 O O . ARG A 1 92 ? -2.219 -14.870 11.062 1.00 82.88 92 ARG A O 1
ATOM 707 N N . ASN A 1 93 ? -1.779 -13.475 9.362 1.00 82.88 93 ASN A N 1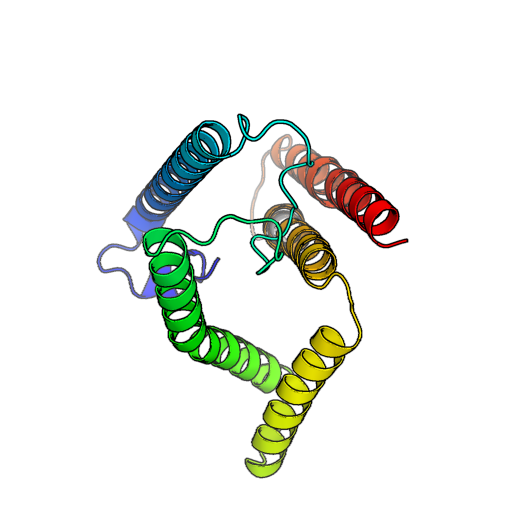
ATOM 708 C CA . ASN A 1 93 ? -3.153 -12.985 9.237 1.00 82.88 93 ASN A CA 1
ATOM 709 C C . ASN A 1 93 ? -4.086 -14.039 8.615 1.00 82.88 93 ASN A C 1
ATOM 711 O O . ASN A 1 93 ? -5.163 -14.283 9.153 1.00 82.88 93 ASN A O 1
ATOM 715 N N . ALA A 1 94 ? -3.656 -14.727 7.555 1.00 81.69 94 ALA A N 1
ATOM 716 C CA . ALA A 1 94 ? -4.431 -15.797 6.922 1.00 81.69 94 ALA A CA 1
ATOM 717 C C . ALA A 1 94 ? -4.653 -17.001 7.861 1.00 81.69 94 ALA A C 1
ATOM 719 O O . ALA A 1 94 ? -5.743 -17.568 7.922 1.00 81.69 94 ALA A O 1
ATOM 720 N N . GLU A 1 95 ? -3.640 -17.376 8.645 1.00 83.81 95 GLU A N 1
ATOM 721 C CA . GLU A 1 95 ? -3.727 -18.457 9.635 1.00 83.81 95 GLU A CA 1
ATOM 722 C C . GLU A 1 95 ? -4.653 -18.114 10.806 1.00 83.81 95 GLU A C 1
ATOM 724 O O . GLU A 1 95 ? -5.284 -19.013 11.355 1.00 83.81 95 GLU A O 1
ATOM 729 N N . LYS A 1 96 ? -4.762 -16.835 11.186 1.00 82.06 96 LYS A N 1
ATOM 730 C CA . LYS A 1 96 ? -5.732 -16.393 12.200 1.00 82.06 96 LYS A CA 1
ATOM 731 C C . LYS A 1 96 ? -7.175 -16.528 11.721 1.00 82.06 96 LYS A C 1
ATOM 733 O O . LYS A 1 96 ? -8.034 -16.877 12.522 1.00 82.06 96 LYS A O 1
ATOM 738 N N . LEU A 1 97 ? -7.435 -16.251 10.442 1.00 79.44 97 LEU A N 1
ATOM 739 C CA . LEU A 1 97 ? -8.775 -16.357 9.856 1.00 79.44 97 LEU A CA 1
ATOM 740 C C . LEU A 1 97 ? -9.211 -17.817 9.708 1.00 79.44 97 LEU A C 1
ATOM 742 O O . LEU A 1 97 ? -10.345 -18.173 10.014 1.00 79.44 97 LEU A O 1
ATOM 746 N N . CYS A 1 98 ? -8.295 -18.684 9.288 1.00 75.12 98 CYS A N 1
ATOM 747 C CA . CYS A 1 98 ? -8.574 -20.100 9.125 1.00 75.12 98 CYS A CA 1
ATOM 748 C C . CYS A 1 98 ? -8.126 -20.852 10.382 1.00 75.12 98 CYS A C 1
ATOM 750 O O . CYS A 1 98 ? -6.972 -21.276 10.422 1.00 75.12 98 CYS A O 1
ATOM 752 N N . ALA A 1 99 ? -9.028 -21.027 11.361 1.00 72.94 99 ALA A N 1
ATOM 753 C CA . ALA A 1 99 ? -8.864 -21.608 12.713 1.00 72.94 99 ALA A CA 1
ATOM 754 C C . ALA A 1 99 ? -8.282 -23.046 12.794 1.00 72.94 99 ALA A C 1
ATOM 756 O O . ALA A 1 99 ? -8.766 -23.927 13.502 1.00 72.94 99 ALA A O 1
ATOM 757 N N . SER A 1 100 ? -7.204 -23.306 12.070 1.00 72.75 100 SER A N 1
ATOM 758 C CA . SER A 1 100 ? -6.593 -24.605 11.877 1.00 72.75 100 SER A CA 1
ATOM 759 C C . SER A 1 100 ? -5.450 -24.827 12.852 1.00 72.75 100 SER A C 1
ATOM 761 O O . SER A 1 100 ? -4.464 -24.077 12.885 1.00 72.75 100 SER A O 1
ATOM 763 N N . ARG A 1 101 ? -5.553 -25.914 13.616 1.00 70.75 101 ARG A N 1
ATOM 764 C CA . ARG A 1 101 ? -4.580 -26.282 14.651 1.00 70.75 101 ARG A CA 1
ATOM 765 C C . ARG A 1 101 ? -3.406 -27.118 14.128 1.00 70.75 101 ARG A C 1
ATOM 767 O O . ARG A 1 101 ? -2.335 -27.061 14.719 1.00 70.75 101 ARG A O 1
ATOM 774 N N . ALA A 1 102 ? -3.554 -27.827 13.006 1.00 83.12 102 ALA A N 1
ATOM 775 C CA . ALA A 1 102 ? -2.504 -28.708 12.490 1.00 83.12 102 ALA A CA 1
ATOM 776 C C . ALA A 1 102 ? -1.348 -27.931 11.824 1.00 83.12 102 ALA A C 1
ATOM 778 O O . ALA A 1 102 ? -1.560 -27.139 10.902 1.00 83.12 102 ALA A O 1
ATOM 779 N N . SER A 1 103 ? -0.111 -28.193 12.259 1.00 83.56 103 SER A N 1
ATOM 780 C CA . SER A 1 103 ? 1.116 -27.537 11.772 1.00 83.56 103 SER A CA 1
ATOM 781 C C . SER A 1 103 ? 1.428 -27.847 10.301 1.00 83.56 103 SER A C 1
ATOM 783 O O . SER A 1 103 ? 1.832 -26.951 9.556 1.00 83.56 103 SER A O 1
ATOM 785 N N . TRP A 1 104 ? 1.173 -29.080 9.851 1.00 86.75 104 TRP A N 1
ATOM 786 C CA . TRP A 1 104 ? 1.323 -29.490 8.449 1.00 86.75 104 TRP A CA 1
ATOM 787 C C . TRP A 1 104 ? 0.418 -28.684 7.507 1.00 86.75 104 TRP A C 1
ATOM 789 O O . TRP A 1 104 ? 0.879 -28.158 6.496 1.00 86.75 104 TRP A O 1
ATOM 799 N N . GLN A 1 105 ? -0.853 -28.491 7.879 1.00 85.00 105 GLN A N 1
ATOM 800 C CA . GLN A 1 105 ? -1.810 -27.737 7.062 1.00 85.00 105 GLN A CA 1
ATOM 801 C C . GLN A 1 105 ? -1.429 -26.257 6.916 1.00 85.00 105 GLN A C 1
ATOM 803 O O . GLN A 1 105 ? -1.763 -25.634 5.907 1.00 85.00 105 GLN A O 1
ATOM 808 N N . ARG A 1 106 ? -0.733 -25.685 7.910 1.00 84.56 106 ARG A N 1
ATOM 809 C CA . ARG A 1 106 ? -0.195 -24.319 7.829 1.00 84.56 106 ARG A CA 1
ATOM 810 C C . ARG A 1 106 ? 0.943 -24.243 6.819 1.00 84.56 106 ARG A C 1
ATOM 812 O O . ARG A 1 106 ? 0.908 -23.389 5.942 1.00 84.56 106 ARG A O 1
ATOM 819 N N . ARG A 1 107 ? 1.905 -25.173 6.884 1.00 87.38 107 ARG A N 1
ATOM 820 C CA . ARG A 1 107 ? 3.009 -25.252 5.909 1.00 87.38 107 ARG A CA 1
ATOM 821 C C . ARG A 1 107 ? 2.484 -25.415 4.485 1.00 87.38 107 ARG A C 1
ATOM 823 O O . ARG A 1 107 ? 2.873 -24.640 3.619 1.00 87.38 107 ARG A O 1
ATOM 830 N N . ALA A 1 108 ? 1.547 -26.341 4.274 1.00 89.31 108 ALA A N 1
ATOM 831 C CA . ALA A 1 108 ? 0.923 -26.557 2.970 1.00 89.31 108 ALA A CA 1
ATOM 832 C C . ALA A 1 108 ? 0.275 -25.273 2.423 1.00 89.31 108 ALA A C 1
ATOM 834 O O . ALA A 1 108 ? 0.537 -24.890 1.290 1.00 89.31 108 ALA A O 1
ATOM 835 N N . ARG A 1 109 ? -0.488 -24.539 3.246 1.00 84.31 109 ARG A N 1
ATOM 836 C CA . ARG A 1 109 ? -1.096 -23.257 2.843 1.00 84.31 109 ARG A CA 1
ATOM 837 C C . ARG A 1 109 ? -0.079 -22.191 2.459 1.00 84.31 109 ARG A C 1
ATOM 839 O O . ARG A 1 109 ? -0.306 -21.471 1.494 1.00 84.31 109 ARG A O 1
ATOM 846 N N . ARG A 1 110 ? 1.033 -22.086 3.192 1.00 88.81 110 ARG A N 1
ATOM 847 C CA . ARG A 1 110 ? 2.105 -21.136 2.859 1.00 88.81 110 ARG A CA 1
ATOM 848 C C . ARG A 1 110 ? 2.718 -21.453 1.502 1.00 88.81 110 ARG A C 1
ATOM 850 O O . ARG A 1 110 ? 2.859 -20.554 0.684 1.00 88.81 110 ARG A O 1
ATOM 857 N N . VAL A 1 111 ? 3.025 -22.728 1.258 1.00 90.62 111 VAL A N 1
ATOM 858 C CA . VAL A 1 111 ? 3.567 -23.191 -0.027 1.00 90.62 111 VAL A CA 1
ATOM 859 C C . VAL A 1 111 ? 2.578 -22.913 -1.157 1.00 90.62 111 VAL A C 1
ATOM 861 O O . VAL A 1 111 ? 2.964 -22.316 -2.153 1.00 90.62 111 VAL A O 1
ATOM 864 N N . VAL A 1 112 ? 1.298 -23.255 -0.980 1.00 90.50 112 VAL A N 1
ATOM 865 C CA . VAL A 1 112 ? 0.246 -22.995 -1.978 1.00 90.50 112 VAL A CA 1
ATOM 866 C C . VAL A 1 112 ? 0.114 -21.503 -2.284 1.00 90.50 112 VAL A C 1
ATOM 868 O O . VAL A 1 112 ? 0.046 -21.132 -3.449 1.00 90.50 112 VAL A O 1
ATOM 871 N N . LEU A 1 113 ? 0.133 -20.636 -1.267 1.00 86.50 113 LEU A N 1
ATOM 872 C CA . LEU A 1 113 ? 0.084 -19.187 -1.470 1.00 86.50 113 LEU A CA 1
ATOM 873 C C . LEU A 1 113 ? 1.298 -18.677 -2.257 1.00 86.50 113 LEU A C 1
ATOM 875 O O . LEU A 1 113 ? 1.116 -17.939 -3.220 1.00 86.50 113 LEU A O 1
ATOM 879 N N . ILE A 1 114 ? 2.517 -19.095 -1.902 1.00 89.69 114 ILE A N 1
ATOM 880 C CA . ILE A 1 114 ? 3.733 -18.692 -2.631 1.00 89.69 114 ILE A CA 1
ATOM 881 C C . ILE A 1 114 ? 3.657 -19.157 -4.083 1.00 89.69 114 ILE A C 1
ATOM 883 O O . ILE A 1 114 ? 3.844 -18.351 -4.989 1.00 89.69 114 ILE A O 1
ATOM 887 N N . LEU A 1 115 ? 3.317 -20.429 -4.309 1.00 92.12 115 LEU A N 1
ATOM 888 C CA . LEU A 1 115 ? 3.170 -20.982 -5.653 1.00 92.12 115 LEU A CA 1
ATOM 889 C C . LEU A 1 115 ? 2.087 -20.254 -6.453 1.00 92.12 115 LEU A C 1
ATOM 891 O O . LEU A 1 115 ? 2.284 -20.014 -7.638 1.00 92.12 115 LEU A O 1
ATOM 895 N N . SER A 1 116 ? 0.982 -19.852 -5.817 1.00 89.50 116 SER A N 1
ATOM 896 C CA . SER A 1 116 ? -0.064 -19.073 -6.485 1.00 89.50 116 SER A CA 1
ATOM 897 C C . SER A 1 116 ? 0.433 -17.693 -6.922 1.00 89.50 116 SER A C 1
ATOM 899 O O . SER A 1 116 ? 0.187 -17.302 -8.059 1.00 89.50 116 SER A O 1
ATOM 901 N N . PHE A 1 117 ? 1.206 -16.991 -6.083 1.00 85.81 117 PHE A N 1
ATOM 902 C CA . PHE A 1 117 ? 1.801 -15.706 -6.454 1.00 85.81 117 PHE A CA 1
ATOM 903 C C . PHE A 1 117 ? 2.822 -15.857 -7.581 1.00 85.81 117 PHE A C 1
ATOM 905 O O . PHE A 1 117 ? 2.790 -15.077 -8.529 1.00 85.81 117 PHE A O 1
ATOM 912 N N . CYS A 1 118 ? 3.680 -16.880 -7.520 1.00 87.88 118 CYS A N 1
ATOM 913 C CA . CYS A 1 118 ? 4.608 -17.191 -8.605 1.00 87.88 118 CYS A CA 1
ATOM 914 C C . CYS A 1 118 ? 3.862 -17.526 -9.904 1.00 87.88 118 CYS A C 1
ATOM 916 O O . CYS A 1 118 ? 4.252 -17.055 -10.965 1.00 87.88 118 CYS A O 1
ATOM 918 N N . GLY A 1 119 ? 2.770 -18.293 -9.828 1.00 90.00 119 GLY A N 1
ATOM 919 C CA . GLY A 1 119 ? 1.931 -18.621 -10.980 1.00 90.00 119 GLY A CA 1
ATOM 920 C C . GLY A 1 119 ? 1.323 -17.378 -11.628 1.00 90.00 119 GLY A C 1
ATOM 921 O O . GLY A 1 119 ? 1.465 -17.190 -12.831 1.00 90.00 119 GLY A O 1
ATOM 922 N N . VAL A 1 120 ? 0.719 -16.490 -10.832 1.00 86.75 120 VAL A N 1
ATOM 923 C CA . VAL A 1 120 ? 0.165 -15.215 -11.322 1.00 86.75 120 VAL A CA 1
ATOM 924 C C . VAL A 1 120 ? 1.254 -14.350 -11.963 1.00 86.75 120 VAL A C 1
ATOM 926 O O . VAL A 1 120 ? 1.038 -13.812 -13.046 1.00 86.75 120 VAL A O 1
ATOM 929 N N . ALA A 1 121 ? 2.432 -14.265 -11.339 1.00 84.06 121 ALA A N 1
ATOM 930 C CA . ALA A 1 121 ? 3.559 -13.499 -11.868 1.00 84.06 121 ALA A CA 1
ATOM 931 C C . ALA A 1 121 ? 4.112 -14.065 -13.189 1.00 84.06 121 ALA A C 1
ATOM 933 O O . ALA A 1 121 ? 4.560 -13.296 -14.028 1.00 84.06 121 ALA A O 1
ATOM 934 N N . MET A 1 122 ? 4.071 -15.387 -13.395 1.00 85.75 122 MET A N 1
ATOM 935 C CA . MET A 1 122 ? 4.495 -16.010 -14.658 1.00 85.75 122 MET A CA 1
ATOM 936 C C . MET A 1 122 ? 3.456 -15.873 -15.778 1.00 85.75 122 MET A C 1
ATOM 938 O O . MET A 1 122 ? 3.829 -15.850 -16.946 1.00 85.75 122 MET A O 1
ATOM 942 N N . ILE A 1 123 ? 2.163 -15.824 -15.439 1.00 88.19 123 ILE A N 1
ATOM 943 C CA . ILE A 1 123 ? 1.069 -15.768 -16.424 1.00 88.19 123 ILE A CA 1
ATOM 944 C C . ILE A 1 123 ? 0.840 -14.340 -16.931 1.00 88.19 123 ILE A C 1
ATOM 946 O O . ILE A 1 123 ? 0.442 -14.162 -18.079 1.00 88.19 123 ILE A O 1
ATOM 950 N N . LEU A 1 124 ? 1.064 -13.324 -16.092 1.00 81.62 124 LEU A N 1
ATOM 951 C CA . LEU A 1 124 ? 0.799 -11.931 -16.442 1.00 81.62 124 LEU A CA 1
ATOM 952 C C . LEU A 1 124 ? 2.033 -11.275 -17.080 1.00 81.62 124 LEU A C 1
ATOM 954 O O . LEU A 1 124 ? 2.983 -10.966 -16.361 1.00 81.62 124 LEU A O 1
ATOM 958 N N . PRO A 1 125 ? 2.020 -10.989 -18.397 1.00 74.00 125 PRO A N 1
ATOM 959 C CA . PRO A 1 125 ? 3.155 -10.366 -19.079 1.00 74.00 125 PRO A CA 1
ATOM 960 C C . PRO A 1 125 ? 3.432 -8.936 -18.591 1.00 74.00 125 PRO A C 1
ATOM 962 O O . PRO A 1 125 ? 4.562 -8.477 -18.696 1.00 74.00 125 PRO A O 1
ATOM 965 N N . ARG A 1 126 ? 2.422 -8.254 -18.028 1.00 75.31 126 ARG A N 1
ATOM 966 C CA . ARG A 1 126 ? 2.516 -6.921 -17.408 1.00 75.31 126 ARG A CA 1
ATOM 967 C C . ARG A 1 126 ? 2.197 -6.992 -15.917 1.00 75.31 126 ARG A C 1
ATOM 969 O O . ARG A 1 126 ? 1.167 -6.516 -15.441 1.00 75.31 126 ARG A O 1
ATOM 976 N N . PHE A 1 127 ? 3.066 -7.657 -15.159 1.00 76.19 127 PHE A N 1
ATOM 977 C CA . PHE A 1 127 ? 2.873 -7.828 -13.716 1.00 76.19 127 PHE A CA 1
ATOM 978 C C . PHE A 1 127 ? 2.835 -6.486 -12.960 1.00 76.19 127 PHE A C 1
ATOM 980 O O . PHE A 1 127 ? 2.134 -6.369 -11.953 1.00 76.19 127 PHE A O 1
ATOM 987 N N . ALA A 1 128 ? 3.535 -5.464 -13.465 1.00 73.75 128 ALA A N 1
ATOM 988 C CA . ALA A 1 128 ? 3.523 -4.116 -12.904 1.00 73.75 128 ALA A CA 1
ATOM 989 C C . ALA A 1 128 ? 2.112 -3.499 -12.893 1.00 73.75 128 ALA A C 1
ATOM 991 O O . ALA A 1 128 ? 1.681 -2.989 -11.858 1.00 73.75 128 ALA A O 1
ATOM 992 N N . ASP A 1 129 ? 1.358 -3.629 -13.986 1.00 77.00 129 ASP A N 1
ATOM 993 C CA . ASP A 1 129 ? -0.007 -3.096 -14.092 1.00 77.00 129 ASP A CA 1
ATOM 994 C C . ASP A 1 129 ? -0.964 -3.812 -13.138 1.00 77.00 129 ASP A C 1
ATOM 996 O O . ASP A 1 129 ? -1.779 -3.188 -12.456 1.00 77.00 129 ASP A O 1
ATOM 1000 N N . PHE A 1 130 ? -0.820 -5.133 -13.008 1.00 82.50 130 PHE A N 1
ATOM 1001 C CA . PHE A 1 130 ? -1.582 -5.898 -12.025 1.00 82.50 130 PHE A CA 1
ATOM 1002 C C . PHE A 1 130 ? -1.289 -5.443 -10.591 1.00 82.50 130 PHE A C 1
ATOM 1004 O O . PHE A 1 130 ? -2.215 -5.259 -9.796 1.00 82.50 130 PHE A O 1
ATOM 1011 N N . LEU A 1 131 ? -0.013 -5.230 -10.252 1.00 81.75 131 LEU A N 1
ATOM 1012 C CA . LEU A 1 131 ? 0.369 -4.685 -8.952 1.00 81.75 131 LEU A CA 1
ATOM 1013 C C . LEU A 1 131 ? -0.190 -3.276 -8.738 1.00 81.75 131 LEU A C 1
ATOM 1015 O O . LEU A 1 131 ? -0.619 -2.971 -7.624 1.00 81.75 131 LEU A O 1
ATOM 1019 N N . ALA A 1 132 ? -0.231 -2.441 -9.778 1.00 80.81 132 ALA A N 1
ATOM 1020 C CA . ALA A 1 132 ? -0.823 -1.111 -9.710 1.00 80.81 132 ALA A CA 1
ATOM 1021 C C . ALA A 1 132 ? -2.325 -1.183 -9.390 1.00 80.81 132 ALA A C 1
ATOM 1023 O O . ALA A 1 132 ? -2.779 -0.503 -8.469 1.00 80.81 132 ALA A O 1
ATOM 1024 N N . VAL A 1 133 ? -3.079 -2.070 -10.052 1.00 83.00 133 VAL A N 1
ATOM 1025 C CA . VAL A 1 133 ? -4.507 -2.306 -9.759 1.00 83.00 133 VAL A CA 1
ATOM 1026 C C . VAL A 1 133 ? -4.702 -2.828 -8.341 1.00 83.00 133 VAL A C 1
ATOM 1028 O O . VAL A 1 133 ? -5.490 -2.273 -7.573 1.00 83.00 133 VAL A O 1
ATOM 1031 N N . ALA A 1 134 ? -3.976 -3.883 -7.964 1.00 85.75 134 ALA A N 1
ATOM 1032 C CA . ALA A 1 134 ? -4.084 -4.481 -6.637 1.00 85.75 134 ALA A CA 1
ATOM 1033 C C . ALA A 1 134 ? -3.738 -3.464 -5.535 1.00 85.75 134 ALA A C 1
ATOM 1035 O O . ALA A 1 134 ? -4.423 -3.392 -4.511 1.00 85.75 134 ALA A O 1
ATOM 1036 N N . GLY A 1 135 ? -2.713 -2.641 -5.767 1.00 83.62 135 GLY A N 1
ATOM 1037 C CA . GLY A 1 135 ? -2.317 -1.541 -4.899 1.00 83.62 135 GLY A CA 1
ATOM 1038 C C . GLY A 1 135 ? -3.379 -0.446 -4.810 1.00 83.62 135 GLY A C 1
ATOM 1039 O O . GLY A 1 135 ? -3.703 -0.017 -3.704 1.00 83.62 135 GLY A O 1
ATOM 1040 N N . ALA A 1 136 ? -3.966 -0.029 -5.935 1.00 82.25 136 ALA A N 1
ATOM 1041 C CA . ALA A 1 136 ? -5.026 0.976 -5.976 1.00 82.25 136 ALA A CA 1
ATOM 1042 C C . ALA A 1 136 ? -6.268 0.511 -5.205 1.00 82.25 136 ALA A C 1
ATOM 1044 O O . ALA A 1 136 ? -6.734 1.214 -4.311 1.00 82.25 136 ALA A O 1
ATOM 1045 N N . VAL A 1 137 ? -6.747 -0.709 -5.465 1.00 85.94 137 VAL A N 1
ATOM 1046 C CA . VAL A 1 137 ? -7.889 -1.298 -4.749 1.00 85.94 137 VAL A CA 1
ATOM 1047 C C . VAL A 1 137 ? -7.581 -1.444 -3.259 1.00 85.94 137 VAL A C 1
ATOM 1049 O O . VAL A 1 137 ? -8.390 -1.055 -2.413 1.00 85.94 137 VAL A O 1
ATOM 1052 N N . GLY A 1 138 ? -6.400 -1.970 -2.922 1.00 86.56 138 GLY A N 1
ATOM 1053 C CA . GLY A 1 138 ? -5.962 -2.146 -1.540 1.00 86.56 138 GLY A CA 1
ATOM 1054 C C . GLY A 1 138 ? -5.878 -0.822 -0.779 1.00 86.56 138 GLY A C 1
ATOM 1055 O O . GLY A 1 138 ? -6.376 -0.733 0.344 1.00 86.56 138 GLY A O 1
ATOM 1056 N N . ASN A 1 139 ? -5.317 0.217 -1.398 1.00 84.44 139 ASN A N 1
ATOM 1057 C CA . ASN A 1 139 ? -5.227 1.553 -0.816 1.00 84.44 139 ASN A CA 1
ATOM 1058 C C . ASN A 1 139 ? -6.605 2.202 -0.680 1.00 84.44 139 ASN A C 1
ATOM 1060 O O . ASN A 1 139 ? -6.921 2.694 0.401 1.00 84.44 139 ASN A O 1
ATOM 1064 N N . SER A 1 140 ? -7.459 2.148 -1.708 1.00 85.19 140 SER A N 1
ATOM 1065 C CA . SER A 1 140 ? -8.821 2.687 -1.630 1.00 85.19 140 SER A CA 1
ATOM 1066 C C . SER A 1 140 ? -9.618 2.048 -0.498 1.00 85.19 140 SER A C 1
ATOM 1068 O O . SER A 1 140 ? -10.233 2.748 0.311 1.00 85.19 140 SER A O 1
ATOM 1070 N N . MET A 1 141 ? -9.539 0.721 -0.377 1.00 86.19 141 MET A N 1
ATOM 1071 C CA . MET A 1 141 ? -10.182 -0.009 0.709 1.00 86.19 141 MET A CA 1
ATOM 1072 C C . MET A 1 141 ? -9.616 0.376 2.074 1.00 86.19 141 MET A C 1
ATOM 1074 O O . MET A 1 141 ? -10.370 0.737 2.975 1.00 86.19 141 MET A O 1
ATOM 1078 N N . CYS A 1 142 ? -8.297 0.308 2.246 1.00 86.31 142 CYS A N 1
ATOM 1079 C CA . CYS A 1 142 ? -7.674 0.449 3.558 1.00 86.31 142 CYS A CA 1
ATOM 1080 C C . CYS A 1 142 ? -7.599 1.898 4.060 1.00 86.31 142 CYS A C 1
ATOM 1082 O O . CYS A 1 142 ? -7.635 2.108 5.271 1.00 86.31 142 CYS A O 1
ATOM 1084 N N . VAL A 1 143 ? -7.482 2.881 3.164 1.00 85.75 143 VAL A N 1
ATOM 1085 C CA . VAL A 1 143 ? -7.290 4.297 3.518 1.00 85.75 143 VAL A CA 1
ATOM 1086 C C . VAL A 1 143 ? -8.615 5.054 3.530 1.00 85.75 143 VAL A C 1
ATOM 1088 O O . VAL A 1 143 ? -8.883 5.778 4.486 1.00 85.75 143 VAL A O 1
ATOM 1091 N N . PHE A 1 144 ? -9.461 4.875 2.512 1.00 86.62 144 PHE A N 1
ATOM 1092 C CA . PHE A 1 144 ? -10.662 5.702 2.341 1.00 86.62 144 PHE A CA 1
ATOM 1093 C C . PHE A 1 144 ? -11.955 4.996 2.751 1.00 86.62 144 PHE A C 1
ATOM 1095 O O . PHE A 1 144 ? -12.841 5.629 3.316 1.00 86.62 144 PHE A O 1
ATOM 1102 N N . ILE A 1 145 ? -12.091 3.693 2.501 1.00 88.12 145 ILE A N 1
ATOM 1103 C CA . ILE A 1 145 ? -13.368 3.000 2.725 1.00 88.12 145 ILE A CA 1
ATOM 1104 C C . ILE A 1 145 ? -13.464 2.464 4.158 1.00 88.12 145 ILE A C 1
ATOM 1106 O O . ILE A 1 145 ? -14.338 2.871 4.923 1.00 88.12 145 ILE A O 1
ATOM 1110 N N . LEU A 1 146 ? -12.564 1.561 4.551 1.00 89.81 146 LEU A N 1
ATOM 1111 C CA . LEU A 1 146 ? -12.655 0.829 5.818 1.00 89.81 146 LEU A CA 1
ATOM 1112 C C . LEU A 1 146 ? -12.623 1.731 7.063 1.00 89.81 146 LEU A C 1
ATOM 1114 O O . LEU A 1 146 ? -13.469 1.517 7.936 1.00 89.81 146 LEU A O 1
ATOM 1118 N N . PRO A 1 147 ? -11.738 2.743 7.184 1.00 87.31 147 PRO A N 1
ATOM 1119 C CA . PRO A 1 147 ? -11.708 3.598 8.372 1.00 87.31 147 PRO A CA 1
ATOM 1120 C C . PRO A 1 147 ? -12.999 4.404 8.543 1.00 87.31 147 PRO A C 1
ATOM 1122 O O . PRO A 1 147 ? -13.538 4.492 9.646 1.00 87.31 147 PRO A O 1
ATOM 1125 N N . HIS A 1 148 ? -13.543 4.935 7.445 1.00 88.62 148 HIS A N 1
ATOM 1126 C CA . HIS A 1 148 ? -14.775 5.718 7.467 1.00 88.62 148 HIS A CA 1
ATOM 1127 C C . HIS A 1 148 ? -16.011 4.845 7.711 1.00 88.62 148 HIS A C 1
ATOM 1129 O O . HIS A 1 148 ? -16.877 5.229 8.495 1.00 88.62 148 HIS A O 1
ATOM 1135 N N . LEU A 1 149 ? -16.078 3.640 7.134 1.00 90.19 149 LEU A N 1
ATOM 1136 C CA . LEU A 1 149 ? -17.140 2.681 7.453 1.00 90.19 149 LEU A CA 1
ATOM 1137 C C . LEU A 1 149 ? -17.077 2.226 8.916 1.00 90.19 149 LEU A C 1
ATOM 1139 O O . LEU A 1 149 ? -18.115 2.124 9.570 1.00 90.19 149 LEU A O 1
ATOM 1143 N N . ALA A 1 150 ? -15.878 1.985 9.453 1.00 89.44 150 ALA A N 1
ATOM 1144 C CA . ALA A 1 150 ? -15.696 1.646 10.861 1.00 89.44 150 ALA A CA 1
ATOM 1145 C C . ALA A 1 150 ? -16.153 2.793 11.776 1.00 89.44 150 ALA A C 1
ATOM 1147 O O . ALA A 1 150 ? -16.895 2.544 12.727 1.00 89.44 150 ALA A O 1
ATOM 1148 N N . PHE A 1 151 ? -15.787 4.038 11.453 1.00 89.56 151 PHE A N 1
ATOM 1149 C CA . PHE A 1 151 ? -16.243 5.237 12.159 1.00 89.56 151 PHE A CA 1
ATOM 1150 C C . PHE A 1 151 ? -17.774 5.361 12.145 1.00 89.56 151 PHE A C 1
ATOM 1152 O O . PHE A 1 151 ? -18.398 5.460 13.200 1.00 89.56 151 PHE A O 1
ATOM 1159 N N . LEU A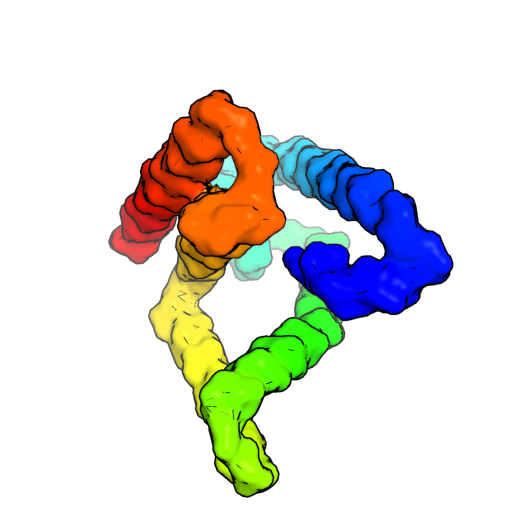 1 152 ? -18.400 5.263 10.969 1.00 90.12 152 LEU A N 1
ATOM 1160 C CA . LEU A 1 152 ? -19.856 5.336 10.823 1.00 90.12 152 LEU A CA 1
ATOM 1161 C C . LEU A 1 152 ? -20.573 4.214 11.590 1.00 90.12 152 LEU A C 1
ATOM 1163 O O . LEU A 1 152 ? -21.599 4.454 12.227 1.00 90.12 152 LEU A O 1
ATOM 1167 N N . ASN A 1 153 ? -20.023 2.998 11.577 1.00 91.88 153 ASN A N 1
ATOM 1168 C CA . ASN A 1 153 ? -20.557 1.871 12.339 1.00 91.88 153 ASN A CA 1
ATOM 1169 C C . ASN A 1 153 ? -20.458 2.109 13.857 1.00 91.88 153 ASN A C 1
ATOM 1171 O O . ASN A 1 153 ? -21.390 1.785 14.593 1.00 91.88 153 ASN A O 1
ATOM 1175 N N . GLN A 1 154 ? -19.364 2.707 14.340 1.00 90.06 154 GLN A N 1
ATOM 1176 C CA . GLN A 1 154 ? -19.218 3.074 15.753 1.00 90.06 154 GLN A CA 1
ATOM 1177 C C . GLN A 1 154 ? -20.192 4.184 16.170 1.00 90.06 154 GLN A C 1
ATOM 1179 O O . GLN A 1 154 ? -20.797 4.078 17.238 1.00 90.06 154 GLN A O 1
ATOM 1184 N N . CYS A 1 155 ? -20.418 5.189 15.317 1.00 88.81 155 CYS A N 1
ATOM 1185 C CA . CYS A 1 155 ? -21.440 6.213 15.544 1.00 88.81 155 CYS A CA 1
ATOM 1186 C C . CYS A 1 155 ? -22.851 5.619 15.581 1.00 88.81 155 CYS A C 1
ATOM 1188 O O . CYS A 1 155 ? -23.621 5.923 16.488 1.00 88.81 155 CYS A O 1
ATOM 1190 N N . ARG A 1 156 ? -23.184 4.713 14.650 1.00 88.69 156 ARG A N 1
ATOM 1191 C CA . ARG A 1 156 ? -24.493 4.036 14.614 1.00 88.69 156 ARG A CA 1
ATOM 1192 C C . ARG A 1 156 ? -24.766 3.224 15.881 1.00 88.69 156 ARG A C 1
ATOM 1194 O O . ARG A 1 156 ? -25.905 3.153 16.325 1.00 88.69 156 ARG A O 1
ATOM 1201 N N . LYS A 1 157 ? -23.732 2.607 16.455 1.00 89.88 157 LYS A N 1
ATOM 1202 C CA . LYS A 1 157 ? -23.823 1.856 17.716 1.00 89.88 157 LYS A CA 1
ATOM 1203 C C . LYS A 1 157 ? -23.860 2.753 18.963 1.00 89.88 157 LYS A C 1
ATOM 1205 O O . LYS A 1 157 ? -23.953 2.226 20.064 1.00 89.88 157 LYS A O 1
ATOM 1210 N N . GLY A 1 158 ? -23.767 4.075 18.806 1.00 87.50 158 GLY A N 1
ATOM 1211 C CA . GLY A 1 158 ? -23.797 5.035 19.910 1.00 87.50 158 GLY A CA 1
ATOM 1212 C C . GLY A 1 158 ? -22.497 5.135 20.715 1.00 87.50 158 GLY A C 1
ATOM 1213 O O . GLY A 1 158 ? -22.470 5.836 21.718 1.00 87.50 158 GLY A O 1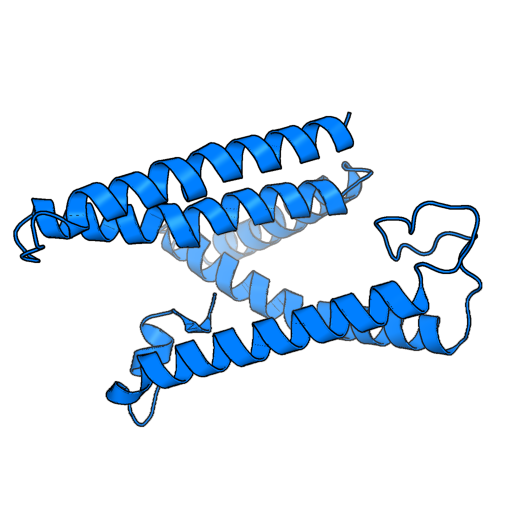
ATOM 1214 N N . PHE A 1 159 ? -21.410 4.476 20.290 1.00 83.69 159 PHE A N 1
ATOM 1215 C CA . PHE A 1 159 ? -20.119 4.541 20.993 1.00 83.69 159 PHE A CA 1
ATOM 1216 C C . PHE A 1 159 ? -19.391 5.873 20.787 1.00 83.69 159 PHE A C 1
ATOM 1218 O O . PHE A 1 159 ? -18.566 6.260 21.608 1.00 83.69 159 PHE A O 1
ATOM 1225 N N . LEU A 1 160 ? -19.680 6.563 19.682 1.00 83.50 160 LEU A N 1
ATOM 1226 C CA . LEU A 1 160 ? -19.094 7.855 19.343 1.00 83.50 160 LEU A CA 1
ATOM 1227 C C . LEU A 1 160 ? -20.201 8.847 18.997 1.00 83.50 160 LEU A C 1
ATOM 1229 O O . LEU A 1 160 ? -20.987 8.605 18.081 1.00 83.50 160 LEU A O 1
ATOM 1233 N N . SER A 1 161 ? -20.215 9.991 19.680 1.00 82.19 161 SER A N 1
ATOM 1234 C CA . SER A 1 161 ? -21.046 11.130 19.288 1.00 82.19 161 SER A CA 1
ATOM 1235 C C . SER A 1 161 ? -20.303 11.942 18.228 1.00 82.19 161 SER A C 1
ATOM 1237 O O . SER A 1 161 ? -19.238 12.505 18.490 1.00 82.19 161 SER A O 1
ATOM 1239 N N . ALA A 1 162 ? -20.824 11.954 17.003 1.00 80.06 162 ALA A N 1
ATOM 1240 C CA . ALA A 1 162 ? -20.261 12.716 15.894 1.00 80.06 162 ALA A CA 1
ATOM 1241 C C . ALA A 1 162 ? -21.116 13.952 15.613 1.00 80.06 162 ALA A C 1
ATOM 1243 O O . ALA A 1 162 ? -22.342 13.891 15.671 1.00 80.06 162 ALA A O 1
ATOM 1244 N N . SER A 1 163 ? -20.472 15.068 15.255 1.00 84.44 163 SER A N 1
ATOM 1245 C CA . SER A 1 163 ? -21.222 16.235 14.787 1.00 84.44 163 SER A CA 1
ATOM 1246 C C . SER A 1 163 ? -21.963 15.902 13.490 1.00 84.44 163 SER A C 1
ATOM 1248 O O . SER A 1 163 ? -21.477 15.112 12.670 1.00 84.44 163 SER A O 1
ATOM 1250 N N . ALA A 1 164 ? -23.110 16.551 13.283 1.00 81.06 164 ALA A N 1
ATOM 1251 C CA . ALA A 1 164 ? -23.944 16.367 12.097 1.00 81.06 164 ALA A CA 1
ATOM 1252 C C . ALA A 1 164 ? -23.180 16.574 10.773 1.00 81.06 164 ALA A C 1
ATOM 1254 O O . ALA A 1 164 ? -23.562 15.995 9.765 1.00 81.06 164 ALA A O 1
ATOM 1255 N N . CYS A 1 165 ? -22.068 17.321 10.772 1.00 81.88 165 CYS A N 1
ATOM 1256 C CA . CYS A 1 165 ? -21.230 17.541 9.588 1.00 81.88 165 CYS A CA 1
ATOM 1257 C C . CYS A 1 165 ? -20.202 16.423 9.323 1.00 81.88 165 CYS A C 1
ATOM 1259 O O . CYS A 1 165 ? -19.759 16.253 8.190 1.00 81.88 165 CYS A O 1
ATOM 1261 N N . ARG A 1 166 ? -19.803 15.634 10.331 1.00 83.50 166 ARG A N 1
ATOM 1262 C CA . ARG A 1 166 ? -18.752 14.602 10.169 1.00 83.50 166 ARG A CA 1
ATOM 1263 C C . ARG A 1 166 ? -19.252 13.321 9.503 1.00 83.50 166 ARG A C 1
ATOM 1265 O O . ARG A 1 166 ? -18.487 12.642 8.817 1.00 83.50 166 ARG A O 1
ATOM 1272 N N . ILE A 1 167 ? -20.528 13.001 9.699 1.00 85.38 167 ILE A N 1
ATOM 1273 C CA . ILE A 1 167 ? -21.200 11.857 9.072 1.00 85.38 167 ILE A CA 1
ATOM 1274 C C . ILE A 1 167 ? -21.287 12.027 7.542 1.00 85.38 167 ILE A C 1
ATOM 1276 O O . ILE A 1 167 ? -20.773 11.154 6.840 1.00 85.38 167 ILE A O 1
ATOM 1280 N N . PRO A 1 168 ? -21.850 13.127 6.995 1.00 88.88 168 PRO A N 1
ATOM 1281 C CA . PRO A 1 168 ? -21.912 13.326 5.548 1.00 88.88 168 PRO A CA 1
ATOM 1282 C C . PRO A 1 168 ? -20.520 13.484 4.934 1.00 88.88 168 PRO A C 1
ATOM 1284 O O . PRO A 1 168 ? -20.276 12.941 3.862 1.00 88.88 168 PRO A O 1
ATOM 1287 N N . TYR A 1 169 ? -19.576 14.128 5.632 1.00 89.62 169 TYR A N 1
ATOM 1288 C CA . TYR A 1 169 ? -18.183 14.194 5.185 1.00 89.62 169 TYR A CA 1
ATOM 1289 C C . TYR A 1 169 ? -17.559 12.800 5.022 1.00 89.62 169 TYR A C 1
ATOM 1291 O O . TYR A 1 169 ? -16.939 12.512 4.003 1.00 89.62 169 TYR A O 1
ATOM 1299 N N . SER A 1 170 ? -17.765 11.902 5.991 1.00 86.31 170 SER A N 1
ATOM 1300 C CA . SER A 1 170 ? -17.234 10.535 5.910 1.00 86.31 170 SER A CA 1
ATOM 1301 C C . SER A 1 170 ? -17.821 9.756 4.734 1.00 86.31 170 SER A C 1
ATOM 1303 O O . SER A 1 170 ? -17.086 9.064 4.037 1.00 86.31 170 SER A O 1
ATOM 1305 N N . TRP A 1 171 ? -19.122 9.901 4.469 1.00 89.56 171 TRP A N 1
ATOM 1306 C CA . TRP A 1 171 ? -19.753 9.306 3.288 1.00 89.56 171 TRP A CA 1
ATOM 1307 C C . TRP A 1 171 ? -19.212 9.876 1.978 1.00 89.56 171 TRP A C 1
ATOM 1309 O O . TRP A 1 171 ? -18.964 9.120 1.041 1.00 89.56 171 TRP A O 1
ATOM 1319 N N . LEU A 1 172 ? -18.986 11.188 1.926 1.00 91.19 172 LEU A N 1
ATOM 1320 C CA . LEU A 1 172 ? -18.421 11.858 0.761 1.00 91.19 172 LEU A CA 1
ATOM 1321 C C . LEU A 1 172 ? -17.004 11.354 0.454 1.00 91.19 172 LEU A C 1
ATOM 1323 O O . LEU A 1 172 ? -16.703 11.067 -0.702 1.00 91.19 172 LEU A O 1
ATOM 1327 N N . VAL A 1 173 ? -16.162 11.161 1.476 1.00 87.88 173 VAL A N 1
ATOM 1328 C CA . VAL A 1 173 ? -14.815 10.595 1.295 1.00 87.88 173 VAL A CA 1
ATOM 1329 C C . VAL A 1 173 ? -14.875 9.160 0.764 1.00 87.88 173 VAL A C 1
ATOM 1331 O O . VAL A 1 173 ? -14.168 8.832 -0.189 1.00 87.88 173 VAL A O 1
ATOM 1334 N N . VAL A 1 174 ? -15.749 8.318 1.327 1.00 88.12 174 VAL A N 1
ATOM 1335 C CA . VAL A 1 174 ? -15.939 6.932 0.865 1.00 88.12 174 VAL A CA 1
ATOM 1336 C C . VAL A 1 174 ? -16.380 6.894 -0.598 1.00 88.12 174 VAL A C 1
ATOM 1338 O O . VAL A 1 174 ? -15.820 6.134 -1.385 1.00 88.12 174 VAL A O 1
ATOM 1341 N N . LEU A 1 175 ? -17.364 7.712 -0.975 1.00 89.25 175 LEU A N 1
ATOM 1342 C CA . LEU A 1 175 ? -17.915 7.716 -2.329 1.00 89.25 175 LEU A CA 1
ATOM 1343 C C . LEU A 1 175 ? -16.918 8.266 -3.351 1.00 89.25 175 LEU A C 1
ATOM 1345 O O . LEU A 1 175 ? -16.641 7.599 -4.343 1.00 89.25 175 LEU A O 1
ATOM 1349 N N . ILE A 1 176 ? -16.353 9.450 -3.108 1.00 89.62 176 ILE A N 1
ATOM 1350 C CA . ILE A 1 176 ? -15.490 10.117 -4.088 1.00 89.62 176 ILE A CA 1
ATOM 1351 C C . ILE A 1 176 ? -14.122 9.431 -4.157 1.00 89.62 176 ILE A C 1
ATOM 1353 O O . ILE A 1 176 ? -13.730 8.929 -5.209 1.00 89.62 176 ILE A O 1
ATOM 1357 N N . PHE A 1 177 ? -13.399 9.370 -3.038 1.00 84.19 177 PHE A N 1
ATOM 1358 C CA . PHE A 1 177 ? -12.018 8.878 -3.033 1.00 84.19 177 PHE A CA 1
ATOM 1359 C C . PHE A 1 177 ? -11.934 7.354 -2.952 1.00 84.19 177 PHE A C 1
ATOM 1361 O O . PHE A 1 177 ? -11.030 6.751 -3.526 1.00 84.19 177 PHE A O 1
ATOM 1368 N N . GLY A 1 178 ? -12.877 6.711 -2.262 1.00 84.06 178 GLY A N 1
ATOM 1369 C CA . GLY A 1 178 ? -12.926 5.253 -2.189 1.00 84.06 178 GLY A CA 1
ATOM 1370 C C . GLY A 1 178 ? -13.427 4.632 -3.491 1.00 84.06 178 GLY A C 1
ATOM 1371 O O . GLY A 1 178 ? -12.700 3.877 -4.137 1.00 84.06 178 GLY A O 1
ATOM 1372 N N . VAL A 1 179 ? -14.668 4.948 -3.870 1.00 86.62 179 VAL A N 1
ATOM 1373 C CA . VAL A 1 179 ? -15.354 4.291 -4.992 1.00 86.62 179 VAL A CA 1
ATOM 1374 C C . VAL A 1 179 ? -14.990 4.926 -6.330 1.00 86.62 179 VAL A C 1
ATOM 1376 O O . VAL A 1 179 ? -14.450 4.227 -7.183 1.00 86.62 179 VAL A O 1
ATOM 1379 N N . CYS A 1 180 ? -15.233 6.225 -6.535 1.00 88.38 180 CYS A N 1
ATOM 1380 C CA . CYS A 1 180 ? -15.046 6.841 -7.854 1.00 88.38 180 CYS A CA 1
ATOM 1381 C C . CYS A 1 180 ? -13.580 6.803 -8.309 1.00 88.38 180 CYS A C 1
ATOM 1383 O O . CYS A 1 180 ? -13.301 6.334 -9.411 1.00 88.38 180 CYS A O 1
ATOM 1385 N N . CYS A 1 181 ? -12.634 7.225 -7.461 1.00 84.31 181 CYS A N 1
ATOM 1386 C CA . CYS A 1 181 ? -11.209 7.157 -7.799 1.00 84.31 181 CYS A CA 1
ATOM 1387 C C . CYS A 1 181 ? -10.712 5.712 -7.958 1.00 84.31 181 CYS A C 1
ATOM 1389 O O . CYS A 1 181 ? -9.922 5.443 -8.859 1.00 84.31 181 CYS A O 1
ATOM 1391 N N . GLY A 1 182 ? -11.188 4.777 -7.126 1.00 80.31 182 GLY A N 1
ATOM 1392 C CA . GLY A 1 182 ? -10.816 3.363 -7.223 1.00 80.31 182 GLY A CA 1
ATOM 1393 C C . GLY A 1 182 ? -11.298 2.712 -8.522 1.00 80.31 182 GLY A C 1
ATOM 1394 O O . GLY A 1 182 ? -10.525 2.023 -9.190 1.00 80.31 182 GLY A O 1
ATOM 1395 N N . VAL A 1 183 ? -12.550 2.971 -8.915 1.00 86.31 183 VAL A N 1
ATOM 1396 C CA . VAL A 1 183 ? -13.122 2.506 -10.189 1.00 86.31 183 VAL A CA 1
ATOM 1397 C C . VAL A 1 183 ? -12.379 3.133 -11.361 1.00 86.31 183 VAL A C 1
ATOM 1399 O O . VAL A 1 183 ? -11.952 2.404 -12.249 1.00 86.31 183 VAL A O 1
ATOM 1402 N N . TRP A 1 184 ? -12.165 4.451 -11.347 1.00 87.56 184 TRP A N 1
ATOM 1403 C CA . TRP A 1 184 ? -11.431 5.142 -12.407 1.00 87.56 184 TRP A CA 1
ATOM 1404 C C . TRP A 1 184 ? -10.020 4.575 -12.592 1.00 87.56 184 TRP A C 1
ATOM 1406 O O . TRP A 1 184 ? -9.656 4.196 -13.702 1.00 87.56 184 TRP A O 1
ATOM 1416 N N . ALA A 1 185 ? -9.251 4.445 -11.506 1.00 80.94 185 ALA A N 1
ATOM 1417 C CA . ALA A 1 185 ? -7.907 3.874 -11.552 1.00 80.94 185 ALA A CA 1
ATOM 1418 C C . ALA A 1 185 ? -7.919 2.434 -12.086 1.00 80.94 185 ALA A C 1
ATOM 1420 O O . ALA A 1 185 ? -7.110 2.088 -12.940 1.00 80.94 185 ALA A O 1
ATOM 1421 N N . SER A 1 186 ? -8.881 1.616 -11.646 1.00 79.06 186 SER A N 1
ATOM 1422 C CA . SER A 1 186 ? -9.026 0.238 -12.128 1.00 79.06 186 SER A CA 1
ATOM 1423 C C . SER A 1 186 ? -9.354 0.184 -13.622 1.00 79.06 186 SER A C 1
ATOM 1425 O O . SER A 1 186 ? -8.803 -0.651 -14.330 1.00 79.06 186 SER A O 1
ATOM 1427 N N . VAL A 1 187 ? -10.220 1.076 -14.117 1.00 84.75 187 VAL A N 1
ATOM 1428 C CA . VAL A 1 187 ? -10.572 1.163 -15.543 1.00 84.75 187 VAL A CA 1
ATOM 1429 C C . VAL A 1 187 ? -9.364 1.576 -16.378 1.00 84.75 187 VAL A C 1
ATOM 1431 O O . VAL A 1 187 ? -9.079 0.916 -17.373 1.00 84.75 187 VAL A O 1
ATOM 1434 N N . VAL A 1 188 ? -8.631 2.614 -15.963 1.00 84.19 188 VAL A N 1
ATOM 1435 C CA . VAL A 1 188 ? -7.429 3.080 -16.674 1.00 84.19 188 VAL A CA 1
ATOM 1436 C C . VAL A 1 188 ? -6.379 1.972 -16.746 1.00 84.19 188 VAL A C 1
ATOM 1438 O O . VAL A 1 188 ? -5.841 1.703 -17.815 1.00 84.19 188 VAL A O 1
ATOM 1441 N N . SER A 1 189 ? -6.131 1.269 -15.642 1.00 76.00 189 SER A N 1
ATOM 1442 C CA . SER A 1 189 ? -5.173 0.163 -15.634 1.00 76.00 189 SER A CA 1
ATOM 1443 C C . SER A 1 189 ? -5.655 -1.061 -16.423 1.00 76.00 189 SER A C 1
ATOM 1445 O O . SER A 1 189 ? -4.843 -1.733 -17.047 1.00 76.00 189 SER A O 1
ATOM 1447 N N . LEU A 1 190 ? -6.962 -1.356 -16.455 1.00 78.56 190 LEU A N 1
ATOM 1448 C CA . LEU A 1 190 ? -7.509 -2.431 -17.295 1.00 78.56 190 LEU A CA 1
ATOM 1449 C C . LEU A 1 190 ? -7.385 -2.115 -18.788 1.00 78.56 190 LEU A C 1
ATOM 1451 O O . LEU A 1 190 ? -7.084 -3.010 -19.570 1.00 78.56 190 LEU A O 1
ATOM 1455 N N . GLN A 1 191 ? -7.582 -0.854 -19.179 1.00 81.88 191 GLN A N 1
ATOM 1456 C CA . GLN A 1 191 ? -7.357 -0.403 -20.555 1.00 81.88 191 GLN A CA 1
ATOM 1457 C C . GLN A 1 191 ? -5.887 -0.504 -20.969 1.00 81.88 191 GLN A C 1
ATOM 1459 O O . GLN A 1 191 ? -5.611 -0.688 -22.145 1.00 81.88 191 GLN A O 1
ATOM 1464 N N . GLN A 1 192 ? -4.955 -0.391 -20.020 1.00 73.44 192 GLN A N 1
ATOM 1465 C CA . GLN A 1 192 ? -3.529 -0.614 -20.268 1.00 73.44 192 GLN A CA 1
ATOM 1466 C C . GLN A 1 192 ? -3.161 -2.102 -20.311 1.00 73.44 192 GLN A C 1
ATOM 1468 O O . GLN A 1 192 ? -2.121 -2.446 -20.860 1.00 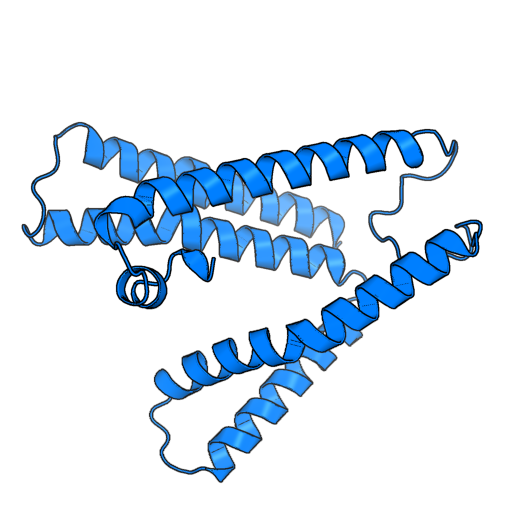73.44 192 GLN A O 1
ATOM 1473 N N . LEU A 1 193 ? -3.981 -2.988 -19.744 1.00 67.25 193 LEU A N 1
ATOM 1474 C CA . LEU A 1 193 ? -3.720 -4.427 -19.724 1.00 67.25 193 LEU A CA 1
ATOM 1475 C C . LEU A 1 193 ? -4.168 -5.139 -21.017 1.00 67.25 193 LEU A C 1
ATOM 1477 O O . LEU A 1 193 ? -3.573 -6.157 -21.373 1.00 67.25 193 LEU A O 1
ATOM 1481 N N . LEU A 1 194 ? -5.227 -4.637 -21.667 1.00 70.38 194 LEU A N 1
ATOM 1482 C CA . LEU A 1 194 ? -5.786 -5.147 -22.932 1.00 70.38 194 LEU A CA 1
ATOM 1483 C C . LEU A 1 194 ? -5.034 -4.599 -24.151 1.00 70.38 194 LEU A C 1
ATOM 1485 O O . LEU A 1 194 ? -4.859 -5.388 -25.105 1.00 70.38 194 LEU A O 1
#

InterPro domains:
  IPR013057 Amino acid transporter, transmembrane domain [PF01490] (4-188)